Protein 6UWW (pdb70)

Radius of gyration: 15.21 Å; Cα contacts (8 Å, |Δi|>4): 340; chains: 1; bounding box: 32×44×33 Å

Structure (mmCIF, N/CA/C/O backbone):
data_6UWW
#
_entry.id   6UWW
#
_cell.length_a   28.730
_cell.length_b   66.200
_cell.length_c   44.520
_cell.angle_alpha   90.000
_cell.angle_beta   91.614
_cell.angle_gamma   90.000
#
_symmetry.space_group_name_H-M   'P 1 21 1'
#
loop_
_entity.id
_entity.type
_entity.pdbx_description
1 polymer 'Dihydrofolate reductase'
2 non-polymer '3-(2-{3-[(2,4-diamino-6-ethylpyrimidin-5-yl)oxy]propoxy}phenyl)propanoic acid'
3 non-polymer 'SULFATE ION'
4 non-polymer 'NADP NICOTINAMIDE-ADENINE-DINUCLEOTIDE PHOSPHATE'
5 water water
#
loop_
_atom_site.group_PDB
_atom_site.id
_atom_site.type_symbol
_atom_site.label_atom_id
_atom_site.label_alt_id
_atom_site.label_comp_id
_atom_site.label_asym_id
_atom_site.label_entity_id
_atom_site.label_seq_id
_atom_site.pdbx_PDB_ins_code
_atom_site.Cartn_x
_atom_site.Cartn_y
_atom_site.Cartn_z
_atom_site.occupancy
_atom_site.B_iso_or_equiv
_atom_site.auth_seq_id
_atom_site.auth_comp_id
_atom_site.auth_asym_id
_atom_site.auth_atom_id
_atom_site.pdbx_PDB_model_num
ATOM 1 N N . SER A 1 11 ? -3.32807 -2.20267 -4.94143 1.000 26.20264 11 SER A N 1
ATOM 2 C CA . SER A 1 11 ? -2.64166 -1.30863 -4.02150 1.000 25.34288 11 SER A CA 1
ATOM 3 C C . SER A 1 11 ? -2.03110 -2.07328 -2.84928 1.000 20.98335 11 SER A C 1
ATOM 4 O O . SER A 1 11 ? -2.72805 -2.78936 -2.11940 1.000 21.56469 11 SER A O 1
ATOM 7 N N . VAL A 1 12 ? -0.71871 -1.91573 -2.68919 1.000 16.80014 12 VAL A N 1
ATOM 8 C CA . VAL A 1 12 ? 0.02774 -2.44134 -1.55184 1.000 13.26091 12 VAL A CA 1
ATOM 9 C C . VAL A 1 12 ? 0.42093 -1.25999 -0.68380 1.000 10.43961 12 VAL A C 1
ATOM 10 O O . VAL A 1 12 ? 1.13777 -0.35148 -1.12428 1.000 11.80663 12 VAL A O 1
ATOM 14 N N . GLY A 1 13 ? -0.06726 -1.26752 0.54232 1.000 9.17588 13 GLY A N 1
ATOM 15 C CA . GLY A 1 13 ? 0.20058 -0.20311 1.47839 1.000 8.79941 13 GLY A CA 1
ATOM 16 C C . GLY A 1 13 ? 0.87737 -0.75300 2.71214 1.000 8.05601 13 GLY A C 1
ATOM 17 O O . GLY A 1 13 ? 0.65658 -1.89735 3.08843 1.000 10.66086 13 GLY A O 1
ATOM 18 N N . LEU A 1 14 ? 1.70685 0.07407 3.33510 1.000 7.03486 14 LEU A N 1
ATOM 19 C CA . LEU A 1 14 ? 2.20079 -0.18219 4.67610 1.000 6.91227 14 LEU A CA 1
ATOM 20 C C . LEU A 1 14 ? 1.41089 0.69205 5.63983 1.000 6.58231 14 LEU A C 1
ATOM 21 O O . LEU A 1 14 ? 1.04766 1.81869 5.30744 1.000 7.66810 14 LEU A O 1
ATOM 26 N N . ILE A 1 15 ? 1.18878 0.18813 6.84236 1.000 6.48897 15 ILE A N 1
ATOM 27 C CA . ILE A 1 15 ? 0.54542 0.96112 7.89497 1.000 6.49192 15 ILE A CA 1
ATOM 28 C C . ILE A 1 15 ? 1.29525 0.66638 9.18315 1.000 6.14056 15 ILE A C 1
ATOM 29 O O . ILE A 1 15 ? 1.52945 -0.50310 9.49329 1.000 6.19574 15 ILE A O 1
ATOM 34 N N . TRP A 1 16 ? 1.70280 1.71138 9.90221 1.000 6.22259 16 TRP A N 1
ATOM 35 C CA . TRP A 1 16 ? 2.41350 1.55233 11.16459 1.000 6.38573 16 TRP A CA 1
ATOM 36 C C . TRP A 1 16 ? 2.17289 2.75766 12.04550 1.000 6.16916 16 TRP A C 1
ATOM 37 O O . TRP A 1 16 ? 1.80868 3.83418 11.57396 1.000 6.65999 16 TRP A O 1
ATOM 48 N N . ALA A 1 17 ? 2.44254 2.55984 13.33774 1.000 6.42498 17 ALA A N 1
ATOM 49 C CA . ALA A 1 17 ? 2.48001 3.62165 14.33086 1.000 6.56685 17 ALA A CA 1
ATOM 50 C C . ALA A 1 17 ? 3.87226 3.65248 14.95691 1.000 6.77640 17 ALA A C 1
ATOM 51 O O . ALA A 1 17 ? 4.40045 2.61226 15.34683 1.000 7.46016 17 ALA A O 1
ATOM 53 N N . GLN A 1 18 ? 4.48107 4.83688 15.03512 1.000 7.18929 18 GLN A N 1
ATOM 54 C CA . GLN A 1 18 ? 5.81730 4.96397 15.58672 1.000 7.32953 18 GLN A CA 1
ATOM 55 C C . GLN A 1 18 ? 5.87708 6.11391 16.57561 1.000 7.54543 18 GLN A C 1
ATOM 56 O O . GLN A 1 18 ? 5.16720 7.11512 16.42165 1.000 8.23679 18 GLN A O 1
ATOM 62 N N . SER A 1 19 ? 6.77156 6.00133 17.55586 1.000 8.13456 19 SER A N 1
ATOM 63 C CA . SER A 1 19 ? 7.11850 7.17224 18.32694 1.000 9.17670 19 SER A CA 1
ATOM 64 C C . SER A 1 19 ? 7.88539 8.14756 17.43291 1.000 10.97687 19 SER A C 1
ATOM 65 O O . SER A 1 19 ? 8.38282 7.78572 16.35627 1.000 10.66441 19 SER A O 1
ATOM 68 N N . THR A 1 20 ? 8.00516 9.39333 17.89679 1.000 14.29186 20 THR A N 1
ATOM 69 C CA A THR A 1 20 ? 8.80218 10.32266 17.11706 0.521 15.06498 20 THR A CA 1
ATOM 70 C CA B THR A 1 20 ? 8.85909 10.38476 17.23046 0.479 15.12302 20 THR A CA 1
ATOM 71 C C . THR A 1 20 ? 10.23189 9.80645 16.93252 1.000 15.29126 20 THR A C 1
ATOM 72 O O . THR A 1 20 ? 10.80884 10.02451 15.86282 1.000 17.30850 20 THR A O 1
ATOM 79 N N . SER A 1 21 ? 10.78939 9.07468 17.90882 1.000 15.49070 21 SER A N 1
ATOM 80 C CA . SER A 1 21 ? 12.13241 8.49581 17.80042 1.000 16.09787 21 SER A CA 1
ATOM 81 C C . SER A 1 21 ? 12.21878 7.31233 16.83891 1.000 14.91277 21 SER A C 1
ATOM 82 O O . SER A 1 21 ? 13.32288 6.81414 16.59708 1.000 16.61530 21 SER A O 1
ATOM 85 N N . GLY A 1 22 ? 11.09551 6.84067 16.30615 1.000 12.09210 22 GLY A N 1
ATOM 86 C CA . GLY A 1 22 ? 11.08223 5.75131 15.34501 1.000 12.03126 22 GLY A CA 1
ATOM 87 C C . GLY A 1 22 ? 10.80925 4.37076 15.90607 1.000 10.85244 22 GLY A C 1
ATOM 88 O O . GLY A 1 22 ? 10.82090 3.39000 15.14500 1.000 13.10695 22 GLY A O 1
ATOM 89 N N . VAL A 1 23 ? 10.55674 4.25253 17.20510 1.000 9.37272 23 VAL A N 1
ATOM 90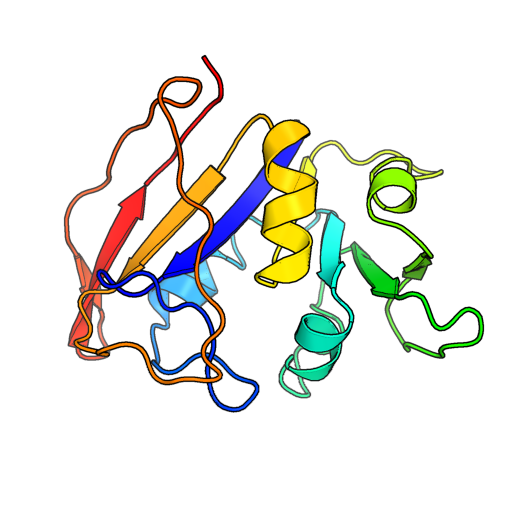 C CA . VAL A 1 23 ? 10.27441 2.95174 17.79392 1.000 8.83173 23 VAL A CA 1
ATOM 91 C C . VAL A 1 23 ? 8.86884 2.50773 17.40384 1.000 7.72195 23 VAL A C 1
ATOM 92 O O . VAL A 1 23 ? 7.90548 3.28230 17.52358 1.000 8.26662 23 VAL A O 1
ATOM 96 N N . ILE A 1 24 ? 8.74553 1.25607 16.96561 1.000 7.84198 24 ILE A N 1
ATOM 97 C CA . ILE A 1 24 ? 7.44789 0.62362 16.75238 1.000 7.42798 24 ILE A CA 1
ATOM 98 C C . ILE A 1 24 ? 7.16352 -0.51618 17.72021 1.000 7.27730 24 ILE A C 1
ATOM 99 O O . ILE A 1 24 ? 5.98547 -0.85256 17.91300 1.000 7.84586 24 ILE A O 1
ATOM 104 N N . GLY A 1 25 ? 8.17950 -1.15760 18.28333 1.000 7.66390 25 GLY A N 1
ATOM 105 C CA . GLY A 1 25 ? 7.95722 -2.34593 19.08634 1.000 8.34188 25 GLY A CA 1
ATOM 106 C C . GLY A 1 25 ? 9.02825 -2.50438 20.14277 1.000 8.50038 25 GLY A C 1
ATOM 107 O O . GLY A 1 25 ? 10.19047 -2.13419 19.94078 1.000 9.30242 25 GLY A O 1
ATOM 108 N N . ARG A 1 26 ? 8.63031 -3.08089 21.27278 1.000 9.19830 26 ARG A N 1
ATOM 109 C CA . ARG A 1 26 ? 9.53833 -3.34848 22.37776 1.000 10.73376 26 ARG A CA 1
ATOM 110 C C . ARG A 1 26 ? 8.91503 -4.45294 23.21496 1.000 11.41801 26 ARG A C 1
ATOM 111 O O . ARG A 1 26 ? 7.70131 -4.45293 23.43365 1.000 11.36682 26 ARG A O 1
ATOM 119 N N . ASP A 1 27 ? 9.74280 -5.39275 23.67800 1.000 13.65259 27 ASP A N 1
ATOM 120 C CA . ASP A 1 27 ? 9.28917 -6.44202 24.59050 1.000 16.33256 27 ASP A CA 1
ATOM 121 C C . ASP A 1 27 ? 8.12463 -7.24596 24.02220 1.000 15.65974 27 ASP A C 1
ATOM 122 O O . ASP A 1 27 ? 7.24639 -7.70149 24.76360 1.000 17.08830 27 ASP A O 1
ATOM 127 N N . GLY A 1 28 ? 8.11198 -7.43326 22.70731 1.000 14.80710 28 GLY A N 1
ATOM 128 C CA . GLY A 1 28 ? 7.07357 -8.22028 22.08478 1.000 14.50952 28 GLY A CA 1
ATOM 129 C C . GLY A 1 28 ? 5.73666 -7.53131 21.96125 1.000 13.10620 28 GLY A C 1
ATOM 130 O O . GLY A 1 28 ? 4.73659 -8.20477 21.68103 1.000 14.51034 28 GLY A O 1
ATOM 131 N N . GLY A 1 29 ? 5.68421 -6.21709 22.15709 1.000 10.81500 29 GLY A N 1
ATOM 132 C CA . GLY A 1 29 ? 4.45569 -5.46815 22.01869 1.000 9.81883 29 GLY A CA 1
ATOM 133 C C . GLY A 1 29 ? 4.73253 -4.06693 21.54899 1.000 9.05326 29 GLY A C 1
ATOM 134 O O . GLY A 1 29 ? 5.80896 -3.78588 21.01210 1.000 9.08387 29 GLY A O 1
ATOM 135 N N . ILE A 1 30 ? 3.75642 -3.19147 21.73099 1.000 9.26020 30 ILE A N 1
ATOM 136 C CA . ILE A 1 30 ? 3.83124 -1.79676 21.32047 1.000 9.11845 30 ILE A CA 1
ATOM 137 C C . ILE A 1 30 ? 3.89048 -0.95792 22.59145 1.000 9.48449 30 ILE A C 1
ATOM 138 O O . ILE A 1 30 ? 2.99962 -1.07659 23.44304 1.000 10.93979 30 ILE A O 1
ATOM 143 N N . PRO A 1 31 ? 4.92950 -0.13130 22.78151 1.000 9.69204 31 PRO A N 1
ATOM 144 C CA . PRO A 1 31 ? 5.18573 0.46269 24.10128 1.000 10.76607 31 PRO A CA 1
ATOM 145 C C . PRO A 1 31 ? 4.44933 1.77374 24.37530 1.000 10.78034 31 PRO A C 1
ATOM 146 O O . PRO A 1 31 ? 5.01927 2.71777 24.93584 1.000 12.57158 31 PRO A O 1
ATOM 150 N N . TRP A 1 32 ? 3.17387 1.83706 24.01385 1.000 9.89584 32 TRP A N 1
ATOM 151 C CA . TRP A 1 32 ? 2.29379 2.94100 24.38549 1.000 9.69677 32 TRP A CA 1
ATOM 152 C C . TRP A 1 32 ? 0.86061 2.46435 24.19115 1.000 10.51318 32 TRP A C 1
ATOM 153 O O . TRP A 1 32 ? 0.61299 1.42084 23.58416 1.000 12.16022 32 TRP A O 1
ATOM 164 N N . ARG A 1 33 ? -0.08706 3.26059 24.68600 1.000 11.07031 33 ARG A N 1
ATOM 165 C CA . ARG A 1 33 ? -1.51293 3.00402 24.51815 1.000 12.15571 33 ARG A CA 1
ATOM 166 C C . ARG A 1 33 ? -2.13141 4.19777 23.80351 1.000 11.52803 33 ARG A C 1
ATOM 167 O O . ARG A 1 33 ? -2.15482 5.31235 24.34252 1.000 13.04447 33 ARG A O 1
ATOM 175 N N . LEU A 1 34 ? -2.63673 3.96165 22.59392 1.000 10.93593 34 LEU A N 1
ATOM 176 C CA . LEU A 1 34 ? -3.20609 5.02504 21.77120 1.000 9.63889 34 LEU A CA 1
ATOM 177 C C . LEU A 1 34 ? -4.48707 4.51876 21.11946 1.000 9.55206 34 LEU A C 1
ATOM 178 O O . LEU A 1 34 ? -4.47747 4.01608 19.98833 1.000 9.16360 34 LEU A O 1
ATOM 183 N N . PRO A 1 35 ? -5.62243 4.65019 21.81339 1.000 10.22374 35 PRO A N 1
ATOM 184 C CA . PRO A 1 35 ? -6.88041 4.09412 21.27709 1.000 10.80805 35 PRO A CA 1
ATOM 185 C C . PRO A 1 35 ? -7.25384 4.64191 19.91766 1.000 9.94002 35 PRO A C 1
ATOM 186 O O . PRO A 1 35 ? -7.81735 3.91322 19.08553 1.000 10.43397 35 PRO A O 1
ATOM 190 N N . GLU A 1 36 ? -6.95712 5.91454 19.66937 1.000 9.97727 36 GLU A N 1
ATOM 191 C CA . GLU A 1 36 ? -7.30275 6.52345 18.39574 1.000 10.37276 36 GLU A CA 1
ATOM 192 C C . GLU A 1 36 ? -6.51444 5.90311 17.25380 1.000 9.55470 36 GLU A C 1
ATOM 193 O O . GLU A 1 36 ? -6.98927 5.89399 16.11160 1.000 9.96035 36 GLU A O 1
ATOM 199 N N . ASP A 1 37 ? -5.31007 5.40174 17.53450 1.000 8.78733 37 ASP A N 1
ATOM 200 C CA . ASP A 1 37 ? -4.55891 4.70771 16.49464 1.000 8.13602 37 ASP A CA 1
ATOM 201 C C . ASP A 1 37 ? -5.14115 3.33075 16.21972 1.000 7.84839 37 ASP A C 1
ATOM 202 O O . ASP A 1 37 ? -5.21223 2.90912 15.06471 1.000 8.12643 37 ASP A O 1
ATOM 207 N N . LEU A 1 38 ? -5.55376 2.61151 17.26091 1.000 8.08390 38 LEU A N 1
ATOM 208 C CA . LEU A 1 38 ? -6.20517 1.33076 17.02368 1.000 8.33704 38 LEU A CA 1
ATOM 209 C C . LEU A 1 38 ? -7.46405 1.51114 16.18597 1.000 8.27012 38 LEU A C 1
ATOM 210 O O . LEU A 1 38 ? -7.73468 0.72970 15.27241 1.000 8.13311 38 LEU A O 1
ATOM 215 N N . ALA A 1 39 ? -8.24691 2.55004 16.47994 1.000 8.29742 39 ALA A N 1
ATOM 216 C CA . ALA A 1 39 ? -9.44804 2.79837 15.69567 1.000 8.95050 39 ALA A CA 1
ATOM 217 C C . ALA A 1 39 ? -9.10962 3.11504 14.24324 1.000 8.45562 39 ALA A C 1
ATOM 218 O O . ALA A 1 39 ? -9.75014 2.59399 13.32207 1.000 8.55210 39 ALA A O 1
ATOM 220 N N . HIS A 1 40 ? -8.10107 3.95939 14.02069 1.000 8.11685 40 HIS A N 1
ATOM 221 C CA . HIS A 1 40 ? -7.62170 4.26150 12.67477 1.000 8.20079 40 HIS A CA 1
ATOM 222 C C . HIS A 1 40 ? -7.19041 2.99411 11.94058 1.000 7.44508 40 HIS A C 1
ATOM 223 O O . HIS A 1 40 ? -7.54377 2.78134 10.77781 1.000 7.83029 40 HIS A O 1
ATOM 230 N N . PHE A 1 41 ? -6.41700 2.13855 12.61200 1.000 7.06135 41 PHE A N 1
ATOM 231 C CA . PHE A 1 41 ? -5.94598 0.89550 12.02025 1.000 6.82923 41 PHE A CA 1
ATOM 232 C C . PHE A 1 41 ? -7.11829 -0.00095 11.61799 1.000 6.69604 41 PHE A C 1
ATOM 233 O O . PHE A 1 41 ? -7.13969 -0.55202 10.51553 1.000 7.00055 41 PHE A O 1
ATOM 241 N N . LYS A 1 42 ? -8.09923 -0.15323 12.51009 1.000 7.26104 42 LYS A N 1
ATOM 242 C CA A LYS A 1 42 ? -9.29870 -0.93990 12.20921 0.626 8.02703 42 LYS A CA 1
ATOM 243 C CA B LYS A 1 42 ? -9.26149 -0.96501 12.18336 0.374 7.92249 42 LYS A CA 1
ATOM 244 C C . LYS A 1 42 ? -10.05757 -0.36422 11.02536 1.000 8.42924 42 LYS A C 1
ATOM 245 O O . LYS A 1 42 ? -10.52450 -1.10230 10.15401 1.000 9.54063 42 LYS A O 1
ATOM 256 N N . ARG A 1 43 ? -10.21181 0.96317 10.98697 1.000 8.29927 43 ARG A N 1
ATOM 257 C CA A ARG A 1 43 ? -10.96939 1.59354 9.90271 0.318 5.16074 43 ARG A CA 1
ATOM 258 C CA B ARG A 1 43 ? -10.97068 1.58237 9.90499 0.682 8.86171 43 ARG A CA 1
ATOM 259 C C . ARG A 1 43 ? -10.29445 1.36553 8.55794 1.000 8.67630 43 ARG A C 1
ATOM 260 O O . ARG A 1 43 ? -10.96374 1.11122 7.54964 1.000 10.43249 43 ARG A O 1
ATOM 275 N N . LEU A 1 44 ? -8.97680 1.48039 8.51381 1.000 8.46365 44 LEU A N 1
ATOM 276 C CA A LEU A 1 44 ? -8.28001 1.34826 7.23988 0.627 8.81857 44 LEU A CA 1
ATOM 277 C CA B LEU A 1 44 ? -8.29022 1.34821 7.23771 0.373 8.68924 44 LEU A CA 1
ATOM 278 C C . LEU A 1 44 ? -8.20894 -0.09566 6.77501 1.000 8.03292 44 LEU A C 1
ATOM 279 O O . LEU A 1 44 ? -8.23323 -0.34874 5.57036 1.000 10.15574 44 LEU A O 1
ATOM 288 N N . THR A 1 45 ? -8.10875 -1.04569 7.70314 1.000 6.87528 45 THR A N 1
ATOM 289 C CA . THR A 1 45 ? -7.83344 -2.41433 7.30908 1.000 6.84007 45 THR A CA 1
ATOM 290 C C . THR A 1 45 ? -9.06644 -3.31003 7.20894 1.000 6.68978 45 THR A C 1
ATOM 291 O O . THR A 1 45 ? -8.99033 -4.35195 6.55360 1.000 7.05198 45 THR A O 1
ATOM 295 N N . MET A 1 46 ? -10.18532 -2.95298 7.84359 1.000 7.21656 46 MET A N 1
ATOM 296 C CA . MET A 1 46 ? -11.32064 -3.87014 7.90671 1.000 7.29480 46 MET A CA 1
ATOM 297 C C . MET A 1 46 ? -11.78260 -4.24697 6.50012 1.000 7.24868 46 MET A C 1
ATOM 298 O O . MET A 1 46 ? -11.92954 -3.39124 5.62902 1.000 8.07784 46 MET A O 1
ATOM 303 N N . GLY A 1 47 ? -12.03071 -5.53700 6.29850 1.000 7.40957 47 GLY A N 1
ATOM 304 C CA . GLY A 1 47 ? -12.46976 -6.05234 5.01405 1.000 8.01981 47 GLY A CA 1
ATOM 305 C C . GLY A 1 47 ? -11.36743 -6.34153 4.02896 1.000 8.55115 47 GLY A C 1
ATOM 306 O O . GLY A 1 47 ? -11.66120 -6.78430 2.91650 1.000 11.88009 47 GLY A O 1
ATOM 307 N N . HIS A 1 48 ? -10.11887 -6.09233 4.39290 1.000 7.46429 48 HIS A N 1
ATOM 308 C CA . HIS A 1 48 ? -8.98730 -6.23000 3.48810 1.000 7.50652 48 HIS A CA 1
ATOM 309 C C . HIS A 1 48 ? -8.01754 -7.29398 3.98542 1.000 6.99435 48 HIS A C 1
ATOM 310 O O . HIS A 1 48 ? -8.18782 -7.89704 5.04019 1.000 8.75791 48 HIS A O 1
ATOM 317 N N . THR A 1 49 ? -6.97948 -7.52033 3.18502 1.000 7.48893 49 THR A N 1
ATOM 318 C CA . THR A 1 49 ? -5.89880 -8.42553 3.53846 1.000 7.06060 49 THR A CA 1
ATOM 319 C C . THR A 1 49 ? -4.86294 -7.69452 4.37723 1.000 6.87006 49 THR A C 1
ATOM 320 O O . THR A 1 49 ? -4.47220 -6.56753 4.05185 1.000 7.62970 49 THR A O 1
ATOM 324 N N . VAL A 1 50 ? -4.42916 -8.35118 5.45403 1.000 6.51069 50 VAL A N 1
ATOM 325 C CA . VAL A 1 50 ? -3.36323 -7.85720 6.31694 1.000 6.46620 50 VAL A CA 1
ATOM 326 C C . VAL A 1 50 ? -2.23271 -8.88635 6.32399 1.000 6.40033 50 VAL A C 1
ATOM 327 O O . VAL A 1 50 ? -2.43664 -10.05627 6.66418 1.000 8.18914 50 VAL A O 1
ATOM 331 N N . VAL A 1 51 ? -1.04580 -8.43057 5.93358 1.000 6.16030 51 VAL A N 1
ATOM 332 C CA . VAL A 1 51 ? 0.15502 -9.25466 5.80684 1.000 5.89262 51 VAL A CA 1
ATOM 333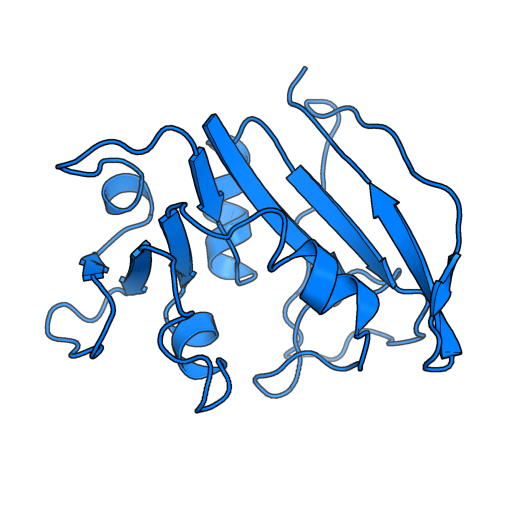 C C . VAL A 1 51 ? 1.09882 -8.86558 6.93387 1.000 5.53417 51 VAL A C 1
ATOM 334 O O . VAL A 1 51 ? 1.38286 -7.68341 7.13037 1.000 6.01576 51 VAL A O 1
ATOM 338 N N . MET A 1 52 ? 1.61400 -9.86278 7.64790 1.000 5.73359 52 MET A N 1
ATOM 339 C CA . MET A 1 52 ? 2.45927 -9.59410 8.79872 1.000 5.79950 52 MET A CA 1
ATOM 340 C C . MET A 1 52 ? 3.54882 -10.64983 8.92270 1.000 5.71966 52 MET A C 1
ATOM 341 O O . MET A 1 52 ? 3.37542 -11.79532 8.52315 1.000 6.46097 52 MET A O 1
ATOM 346 N N . GLY A 1 53 ? 4.65466 -10.25300 9.54663 1.000 6.04946 53 GLY A N 1
ATOM 347 C CA . GLY A 1 53 ? 5.66178 -11.22555 9.93034 1.000 6.25300 53 GLY A CA 1
ATOM 348 C C . GLY A 1 53 ? 5.20557 -12.07988 11.09398 1.000 5.96127 53 GLY A C 1
ATOM 349 O O . GLY A 1 53 ? 4.31336 -11.72788 11.86741 1.000 6.33130 53 GLY A O 1
ATOM 350 N N . ARG A 1 54 ? 5.87737 -13.22751 11.25045 1.000 6.32989 54 ARG A N 1
ATOM 351 C CA . ARG A 1 54 ? 5.46473 -14.17128 12.27642 1.000 6.21297 54 ARG A CA 1
ATOM 352 C C . ARG A 1 54 ? 5.57708 -13.57728 13.67936 1.000 6.42800 54 ARG A C 1
ATOM 353 O O . ARG A 1 54 ? 4.76817 -13.89500 14.55227 1.000 6.72581 54 ARG A O 1
ATOM 361 N N . ARG A 1 55 ? 6.59525 -12.73831 13.94118 1.000 6.57073 55 ARG A N 1
ATOM 362 C CA . ARG A 1 55 ? 6.70290 -12.16067 15.27652 1.000 6.75524 55 ARG A CA 1
ATOM 363 C C . ARG A 1 55 ? 5.52504 -11.23320 15.56693 1.000 6.56093 55 ARG A C 1
ATOM 364 O O . ARG A 1 55 ? 5.02131 -11.20157 16.69056 1.000 7.49180 55 ARG A O 1
ATOM 372 N N . THR A 1 56 ? 5.05287 -10.49435 14.56064 1.000 6.34276 56 THR A N 1
ATOM 373 C CA . THR A 1 56 ? 3.85892 -9.67417 14.74929 1.000 6.22194 56 THR A CA 1
ATOM 374 C C . THR A 1 56 ? 2.62620 -10.54570 14.99312 1.000 6.31724 56 THR A C 1
ATOM 375 O O . THR A 1 56 ? 1.80379 -10.22510 15.86013 1.000 6.86236 56 THR A O 1
ATOM 379 N N . TRP A 1 57 ? 2.46661 -11.63884 14.25138 1.000 6.14191 57 TRP A N 1
ATOM 380 C CA . TRP A 1 57 ? 1.37785 -12.57828 14.54590 1.000 6.39491 57 TRP A CA 1
ATOM 381 C C . TRP A 1 57 ? 1.41562 -13.02378 16.00230 1.000 6.45120 57 TRP A C 1
ATOM 382 O O . TRP A 1 57 ? 0.37963 -13.06378 16.67733 1.000 6.98767 57 TRP A O 1
ATOM 393 N N . ASP A 1 58 ? 2.61159 -13.34663 16.51348 1.000 6.72643 58 ASP A N 1
ATOM 394 C CA . ASP A 1 58 ? 2.72260 -13.80115 17.89166 1.000 7.29806 58 ASP A CA 1
ATOM 395 C C . ASP A 1 58 ? 2.47912 -12.68399 18.89833 1.000 7.55274 58 ASP A C 1
ATOM 396 O O . ASP A 1 58 ? 2.15263 -12.98056 20.05183 1.000 9.39063 58 ASP A O 1
ATOM 401 N N . SER A 1 59 ? 2.63180 -11.42111 18.48764 1.000 7.59608 59 SER A N 1
ATOM 402 C CA . SER A 1 59 ? 2.39914 -10.27173 19.35000 1.000 8.56154 59 SER A CA 1
ATOM 403 C C . SER A 1 59 ? 0.92837 -9.89245 19.48491 1.000 8.76704 59 SER A C 1
ATOM 404 O O . SER A 1 59 ? 0.59884 -9.05204 20.33203 1.000 9.97245 59 SER A O 1
ATOM 407 N N . LEU A 1 60 ? 0.05012 -10.43771 18.64951 1.000 8.04556 60 LEU A N 1
ATOM 408 C CA . LEU A 1 60 ? -1.33078 -9.98107 18.64648 1.000 8.46496 60 LEU A CA 1
ATOM 409 C C . LEU A 1 60 ? -2.01166 -10.39407 19.94386 1.000 9.27392 60 LEU A C 1
ATOM 410 O O . LEU A 1 60 ? -1.88273 -11.54399 20.37078 1.000 10.39523 60 LEU A O 1
ATOM 415 N N . PRO A 1 61 ? -2.78075 -9.49972 20.56682 1.000 10.14460 61 PRO A N 1
ATOM 416 C CA . PRO A 1 61 ? -3.52457 -9.89131 21.76850 1.000 11.59253 61 PRO A CA 1
ATOM 417 C C . PRO A 1 61 ? -4.56172 -10.95955 21.44880 1.000 11.47585 61 PRO A C 1
ATOM 418 O O . PRO A 1 61 ? -5.02685 -11.09258 20.32010 1.000 10.91874 61 PRO A O 1
ATOM 422 N N . ALA A 1 62 ? -4.94426 -11.71618 22.47863 1.000 13.51012 62 ALA A N 1
ATOM 423 C CA . ALA A 1 62 ? -5.73167 -12.93634 22.27969 1.000 14.70426 62 ALA A CA 1
ATOM 424 C C . ALA A 1 62 ? -7.00370 -12.71253 21.45860 1.000 14.88480 62 ALA A C 1
ATOM 425 O O . ALA A 1 62 ? -7.31503 -13.49353 20.54819 1.000 15.29114 62 ALA A O 1
ATOM 427 N N . ALA A 1 63 ? -7.77424 -11.67457 21.78841 1.000 13.72740 63 ALA A N 1
ATOM 428 C CA . ALA A 1 63 ? -9.03349 -11.39853 21.08681 1.000 13.41280 63 ALA A CA 1
ATOM 429 C C . ALA A 1 63 ? -8.83404 -10.86279 19.67039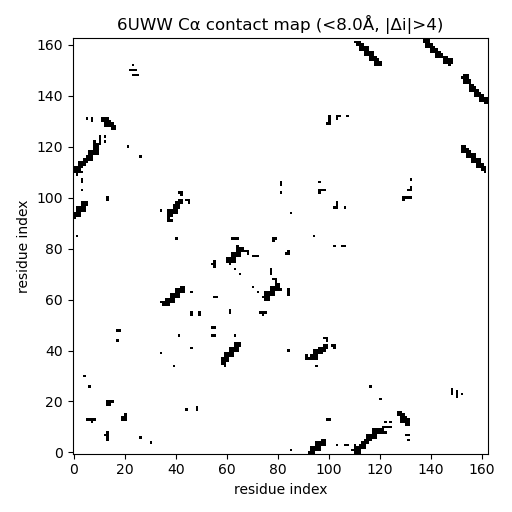 1.000 12.06297 63 ALA A C 1
ATOM 430 O O . ALA A 1 63 ? -9.81542 -10.57069 18.96961 1.000 13.33971 63 ALA A O 1
ATOM 432 N N . HIS A 1 64 ? -7.58786 -10.73371 19.23856 1.000 10.05297 64 HIS A N 1
ATOM 433 C CA . HIS A 1 64 ? -7.25303 -10.16326 17.94880 1.000 9.25605 64 HIS A CA 1
ATOM 434 C C . HIS A 1 64 ? -6.30360 -11.05735 17.17522 1.000 7.83449 64 HIS A C 1
ATOM 435 O O . HIS A 1 64 ? -5.64623 -10.57366 16.25029 1.000 8.32411 64 HIS A O 1
ATOM 442 N N . ARG A 1 65 ? -6.25129 -12.34463 17.50833 1.000 8.25880 65 ARG A N 1
ATOM 443 C CA . ARG A 1 65 ? -5.36333 -13.30246 16.85130 1.000 8.11370 65 ARG A CA 1
ATOM 444 C C . ARG A 1 65 ? -6.24318 -14.46961 16.41995 1.000 8.79496 65 ARG A C 1
ATOM 445 O O . ARG A 1 65 ? -6.49247 -15.38089 17.21079 1.000 10.86496 65 ARG A O 1
ATOM 453 N N . PRO A 1 66 ? -6.75632 -14.46931 15.17615 1.000 8.45603 66 PRO A N 1
ATOM 454 C CA . PRO A 1 66 ? -6.50151 -13.53332 14.08552 1.000 8.20102 66 PRO A CA 1
ATOM 455 C C . PRO A 1 66 ? -7.25227 -12.21150 14.23560 1.000 7.57516 66 PRO A C 1
ATOM 456 O O . PRO A 1 66 ? -8.21079 -12.08291 15.01065 1.000 8.15486 66 PRO A O 1
ATOM 460 N N . LEU A 1 67 ? -6.83144 -11.24060 13.43731 1.000 7.29328 67 LEU A N 1
ATOM 461 C CA . LEU A 1 67 ? -7.49427 -9.94485 13.39013 1.000 7.30370 67 LEU A CA 1
ATOM 462 C C . LEU A 1 67 ? -8.86959 -10.12525 12.76034 1.000 7.33041 67 LEU A C 1
ATOM 463 O O . LEU A 1 67 ? -8.95959 -10.57624 11.60933 1.000 8.03509 67 LEU A O 1
ATOM 468 N N . PRO A 1 68 ? -9.96152 -9.83549 13.47301 1.000 7.36587 68 PRO A N 1
ATOM 469 C CA A PRO A 1 68 ? -11.28474 -10.18356 12.94073 0.149 6.11291 68 PRO A CA 1
ATOM 470 C CA B PRO A 1 68 ? -11.28942 -10.17916 12.94554 0.196 3.78335 68 PRO A CA 1
ATOM 471 C C . PRO A 1 68 ? -11.63935 -9.35418 11.71630 1.000 7.44526 68 PRO A C 1
ATOM 472 O O . PRO A 1 68 ? -11.31143 -8.17076 11.62325 1.000 8.38805 68 PRO A O 1
ATOM 479 N N . GLY A 1 69 ? -12.34448 -9.98483 10.77625 1.000 7.85634 69 GLY A N 1
ATOM 480 C CA . GLY A 1 69 ? -12.87860 -9.26579 9.63444 1.000 8.01226 69 GLY A CA 1
ATOM 481 C C . GLY A 1 69 ? -11.88646 -8.95218 8.53891 1.000 7.51381 69 GLY A C 1
ATOM 482 O O . GLY A 1 69 ? -12.20674 -8.15842 7.64279 1.000 7.91659 69 GLY A O 1
ATOM 483 N N . ARG A 1 70 ? -10.69963 -9.55461 8.59073 1.000 7.69320 70 ARG A N 1
ATOM 484 C CA . ARG A 1 70 ? -9.61642 -9.31858 7.65352 1.000 7.56226 70 ARG A CA 1
ATOM 485 C C . ARG A 1 70 ? -9.00588 -10.65991 7.30031 1.000 7.21635 70 ARG A C 1
ATOM 486 O O . ARG A 1 70 ? -9.02829 -11.59228 8.10052 1.000 8.04561 70 ARG A O 1
ATOM 494 N N . ARG A 1 71 ? -8.46287 -10.74108 6.09058 1.000 7.79564 71 ARG A N 1
ATOM 495 C CA . ARG A 1 71 ? -7.72882 -11.92716 5.66439 1.000 7.65029 71 ARG A CA 1
ATOM 496 C C . ARG A 1 71 ? -6.31109 -11.81439 6.20780 1.000 7.36269 71 ARG A C 1
ATOM 497 O O . ARG A 1 71 ? -5.54273 -10.95541 5.75713 1.000 7.86949 71 ARG A O 1
ATOM 505 N N . ASN A 1 72 ? -5.97232 -12.65535 7.18779 1.000 6.76720 72 ASN A N 1
ATOM 506 C CA . ASN A 1 72 ? -4.68399 -12.58154 7.86031 1.000 6.70340 72 ASN A CA 1
ATOM 507 C C . ASN A 1 72 ? -3.69724 -13.49399 7.13302 1.000 6.55831 72 ASN A C 1
ATOM 508 O O . ASN A 1 72 ? -3.96439 -14.68101 6.95284 1.000 8.00125 72 ASN A O 1
ATOM 513 N N . VAL A 1 73 ? -2.54483 -12.93596 6.75456 1.000 6.25103 73 VAL A N 1
ATOM 514 C CA . VAL A 1 73 ? -1.48497 -13.65951 6.05593 1.000 6.28110 73 VAL A CA 1
ATOM 515 C C . VAL A 1 73 ? -0.21183 -13.48313 6.86871 1.000 6.30280 73 VAL A C 1
ATOM 516 O O . VAL A 1 73 ? 0.17871 -12.35016 7.17540 1.000 7.11987 73 VAL A O 1
ATOM 520 N N . VAL A 1 74 ? 0.41043 -14.60213 7.23399 1.000 6.49741 74 VAL A N 1
ATOM 521 C CA . VAL A 1 74 ? 1.57831 -14.61945 8.10714 1.000 6.33019 74 VAL A CA 1
ATOM 522 C C . VAL A 1 74 ? 2.77367 -15.13745 7.31473 1.000 6.29667 74 VAL A C 1
ATOM 523 O O . VAL A 1 74 ? 2.71431 -16.22811 6.73059 1.000 7.16922 74 VAL A O 1
ATOM 527 N N . VAL A 1 75 ? 3.86300 -14.36180 7.33322 1.000 6.61303 75 VAL A N 1
ATOM 528 C CA . VAL A 1 75 ? 5.09679 -14.65953 6.61766 1.000 6.70362 75 VAL A CA 1
ATOM 529 C C . VAL A 1 75 ? 6.09483 -15.28689 7.59493 1.000 6.87275 75 VAL A C 1
ATOM 530 O O . VAL A 1 75 ? 6.43676 -14.68182 8.61848 1.000 7.04430 75 VAL A O 1
ATOM 534 N N . THR A 1 76 ? 6.55666 -16.49409 7.27033 1.000 7.37066 76 THR A N 1
ATOM 535 C CA . THR A 1 76 ? 7.45984 -17.26530 8.12028 1.000 7.69262 76 THR A CA 1
ATOM 536 C C . THR A 1 76 ? 8.35437 -18.11686 7.23632 1.000 8.51278 76 THR A C 1
ATOM 537 O O . THR A 1 76 ? 7.96784 -18.47624 6.12672 1.000 10.10427 76 THR A O 1
ATOM 541 N N . ARG A 1 77 ? 9.53073 -18.46581 7.74646 1.000 8.27054 77 ARG A N 1
ATOM 542 C CA . ARG A 1 77 ? 10.32961 -19.50554 7.11250 1.000 9.81137 77 ARG A CA 1
ATOM 543 C C . ARG A 1 77 ? 10.02730 -20.88839 7.66545 1.000 10.90888 77 ARG A C 1
ATOM 544 O O . ARG A 1 77 ? 10.58090 -21.87854 7.16686 1.000 12.98412 77 ARG A O 1
ATOM 552 N N . GLN A 1 78 ? 9.16683 -20.98621 8.67207 1.000 11.17583 78 GLN A N 1
ATOM 553 C CA . GLN A 1 78 ? 8.84889 -22.26966 9.28516 1.000 14.21186 78 GLN A CA 1
ATOM 554 C C . GLN A 1 78 ? 7.77688 -22.94248 8.45009 1.000 20.56906 78 GLN A C 1
ATOM 555 O O . GLN A 1 78 ? 6.57957 -22.71699 8.63943 1.000 21.78248 78 GLN A O 1
ATOM 561 N N A THR A 1 79 ? 8.18302 -23.80479 7.51933 0.545 23.04395 79 THR A N 1
ATOM 562 N N B THR A 1 79 ? 8.24653 -23.75092 7.50062 0.455 23.66866 79 THR A N 1
ATOM 563 C CA A THR A 1 79 ? 7.23323 -24.27049 6.50909 0.545 25.26313 79 THR A CA 1
ATOM 564 C CA B THR A 1 79 ? 7.39200 -24.68803 6.79482 0.455 26.51308 79 THR A CA 1
ATOM 565 C C A THR A 1 79 ? 6.03308 -25.00218 7.11365 0.545 25.18027 79 THR A C 1
ATOM 566 C C B THR A 1 79 ? 6.72091 -25.59822 7.80761 0.455 26.58932 79 THR A C 1
ATOM 567 O O A THR A 1 79 ? 4.9219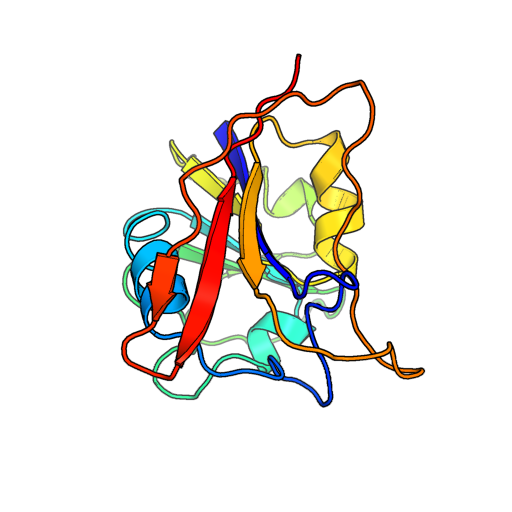8 -24.91025 6.57814 0.545 25.22806 79 THR A O 1
ATOM 568 O O B THR A 1 79 ? 7.38000 -26.18118 8.67429 0.455 26.93859 79 THR A O 1
ATOM 575 N N A GLY A 1 80 ? 6.21530 -25.69765 8.23432 0.545 24.71733 80 GLY A N 1
ATOM 576 N N B GLY A 1 80 ? 5.40534 -25.71174 7.70038 0.455 26.00541 80 GLY A N 1
ATOM 577 C CA A GLY A 1 80 ? 5.11998 -26.46348 8.80388 0.545 23.56861 80 GLY A CA 1
ATOM 578 C CA B GLY A 1 80 ? 4.64308 -26.49787 8.63413 0.455 24.58205 80 GLY A CA 1
ATOM 579 C C A GLY A 1 80 ? 4.31461 -25.76761 9.88615 0.545 22.23814 80 GLY A C 1
ATOM 580 C C B GLY A 1 80 ? 4.10249 -25.73860 9.82203 0.455 22.67629 80 GLY A C 1
ATOM 581 O O A GLY A 1 80 ? 3.59612 -26.42180 10.64574 0.545 22.57787 80 GLY A O 1
ATOM 582 O O B GLY A 1 80 ? 3.40077 -26.34010 10.64433 0.455 22.68814 80 GLY A O 1
ATOM 583 N N . LEU A 1 81 ? 4.39501 -24.44472 9.95171 1.000 20.94130 81 LEU A N 1
ATOM 584 C CA . LEU A 1 81 ? 3.83990 -23.71091 11.07941 1.000 19.38528 81 LEU A CA 1
ATOM 585 C C . LEU A 1 81 ? 2.31447 -23.69710 11.02946 1.000 19.25124 81 LEU A C 1
ATOM 586 O O . LEU A 1 81 ? 1.71760 -23.42359 9.98314 1.000 21.58726 81 LEU A O 1
ATOM 591 N N . VAL A 1 82 ? 1.67792 -24.00577 12.16021 1.000 17.65422 82 VAL A N 1
ATOM 592 C CA A VAL A 1 82 ? 0.23033 -23.91000 12.31667 0.934 17.83385 82 VAL A CA 1
ATOM 593 C CA B VAL A 1 82 ? 0.22909 -23.88303 12.27281 0.066 17.68069 82 VAL A CA 1
ATOM 594 C C . VAL A 1 82 ? -0.10947 -22.53283 12.88519 1.000 16.50637 82 VAL A C 1
ATOM 595 O O . VAL A 1 82 ? 0.45269 -22.13226 13.91053 1.000 16.86955 82 VAL A O 1
ATOM 602 N N . ALA A 1 83 ? -1.02331 -21.81277 12.22615 1.000 15.11722 83 ALA A N 1
ATOM 603 C CA . ALA A 1 83 ? -1.46504 -20.46286 12.61904 1.000 12.60701 83 ALA A CA 1
ATOM 604 C C . ALA A 1 83 ? -2.98128 -20.38282 12.42698 1.000 11.20043 83 ALA A C 1
ATOM 605 O O . ALA A 1 83 ? -3.46948 -19.96367 11.37627 1.000 11.67534 83 ALA A O 1
ATOM 607 N N . HIS A 1 84 ? -3.72139 -20.78361 13.44894 1.000 10.84075 84 HIS A N 1
ATOM 608 C CA . HIS A 1 84 ? -5.16468 -20.88533 13.29842 1.000 10.68910 84 HIS A CA 1
ATOM 609 C C . HIS A 1 84 ? -5.77878 -19.52138 13.01705 1.000 9.87865 84 HIS A C 1
ATOM 610 O O . HIS A 1 84 ? -5.56294 -18.55322 13.75425 1.000 10.68472 84 HIS A O 1
ATOM 617 N N . GLY A 1 85 ? -6.57074 -19.45769 11.95143 1.000 9.91058 85 GLY A N 1
ATOM 618 C CA . GLY A 1 85 ? -7.21943 -18.23728 11.54609 1.000 10.34414 85 GLY A CA 1
ATOM 619 C C . GLY A 1 85 ? -6.44246 -17.40734 10.55618 1.000 9.82695 85 GLY A C 1
ATOM 620 O O . GLY A 1 85 ? -6.92916 -16.34405 10.15298 1.000 11.57125 85 GLY A O 1
ATOM 621 N N . ALA A 1 86 ? -5.25541 -17.85203 10.15863 1.000 9.34319 86 ALA A N 1
ATOM 622 C CA . ALA A 1 86 ? -4.42915 -17.14587 9.20167 1.000 8.90852 86 ALA A CA 1
ATOM 623 C C . ALA A 1 86 ? -3.97468 -18.09577 8.11021 1.000 8.32513 86 ALA A C 1
ATOM 624 O O . ALA A 1 86 ? -4.02037 -19.31667 8.25304 1.000 10.55002 86 ALA A O 1
ATOM 626 N N . GLN A 1 87 ? -3.55609 -17.49889 7.00373 1.000 7.78411 87 GLN A N 1
ATOM 627 C CA . GLN A 1 87 ? -2.88268 -18.18271 5.91317 1.000 7.69782 87 GLN A CA 1
ATOM 628 C C . GLN A 1 87 ? -1.37944 -18.02027 6.08604 1.000 7.70759 87 GLN A C 1
ATOM 629 O O . GLN A 1 87 ? -0.89048 -16.89901 6.18673 1.000 9.31046 87 GLN A O 1
ATOM 635 N N . VAL A 1 88 ? -0.65561 -19.12910 6.09607 1.000 7.99955 88 VAL A N 1
ATOM 636 C CA . VAL A 1 88 ? 0.79037 -19.11568 6.25594 1.000 8.42120 88 VAL A CA 1
ATOM 637 C C . VAL A 1 88 ? 1.43018 -19.16046 4.87824 1.000 8.11416 88 VAL A C 1
ATOM 638 O O . VAL A 1 88 ? 1.08311 -20.01182 4.04802 1.000 9.52149 88 VAL A O 1
ATOM 642 N N . VAL A 1 89 ? 2.39039 -18.26162 4.64219 1.000 7.90377 89 VAL A N 1
ATOM 643 C CA . VAL A 1 89 ? 3.16741 -18.22953 3.41473 1.000 8.45977 89 VAL A CA 1
ATOM 644 C C . VAL A 1 89 ? 4.64676 -18.11601 3.76585 1.000 8.45409 89 VAL A C 1
ATOM 645 O O . VAL A 1 89 ? 5.02866 -17.76936 4.88642 1.000 8.60889 89 VAL A O 1
ATOM 649 N N . GLY A 1 90 ? 5.49256 -18.39626 2.77154 1.000 8.92935 90 GLY A N 1
ATOM 650 C CA . GLY A 1 90 ? 6.91831 -18.53823 3.00362 1.000 9.32856 90 GLY A CA 1
ATOM 651 C C . GLY A 1 90 ? 7.78394 -17.37910 2.58404 1.000 9.40251 90 GLY A C 1
ATOM 652 O O . GLY A 1 90 ? 9.00566 -17.45030 2.73838 1.000 9.85641 90 GLY A O 1
ATOM 653 N N . SER A 1 91 ? 7.19510 -16.30302 2.07108 1.000 9.62309 91 SER A N 1
ATOM 654 C CA . SER A 1 91 ? 7.93584 -15.10475 1.70630 1.000 10.45515 91 SER A CA 1
ATOM 655 C C . SER A 1 91 ? 6.94351 -13.96080 1.59453 1.000 10.33293 91 SER A C 1
ATOM 656 O O . SER A 1 91 ? 5.73854 -14.17207 1.43619 1.000 9.60760 91 SER A O 1
ATOM 659 N N . LEU A 1 92 ? 7.47432 -12.74141 1.62721 1.000 10.95800 92 LEU A N 1
ATOM 660 C CA . LEU A 1 92 ? 6.62749 -11.58070 1.37247 1.000 11.35610 92 LEU A CA 1
ATOM 661 C C . LEU A 1 92 ? 6.07282 -11.59481 -0.05017 1.000 11.26388 92 LEU A C 1
ATOM 662 O O . LEU A 1 92 ? 4.90825 -11.24989 -0.27323 1.000 11.46235 92 LEU A O 1
ATOM 667 N N . GLU A 1 93 ? 6.88501 -12.00578 -1.02506 1.000 12.10508 93 GLU A N 1
ATOM 668 C CA . GLU A 1 93 ? 6.40140 -12.06489 -2.40049 1.000 13.46156 93 GLU A CA 1
ATOM 669 C C . GLU A 1 93 ? 5.20376 -13.00552 -2.53123 1.000 11.91300 93 GLU A C 1
ATOM 670 O O . GLU A 1 93 ? 4.23836 -12.69840 -3.24709 1.000 12.76227 93 GLU A O 1
ATOM 676 N N . GLN A 1 94 ? 5.23800 -14.14850 -1.83920 1.000 10.92319 94 GLN A N 1
ATOM 677 C CA . GLN A 1 94 ? 4.07723 -15.02958 -1.83148 1.000 10.13541 94 GLN A CA 1
ATOM 678 C C . GLN A 1 94 ? 2.86400 -14.32879 -1.23377 1.000 9.31252 94 GLN A C 1
ATOM 679 O O . GLN A 1 94 ? 1.75448 -14.42997 -1.76558 1.000 10.56346 94 GLN A O 1
ATOM 685 N N . ALA A 1 95 ? 3.05994 -13.60501 -0.12908 1.000 9.28603 95 ALA A N 1
ATOM 686 C CA . ALA A 1 95 ? 1.95237 -12.89717 0.50690 1.000 9.74276 95 ALA A CA 1
ATOM 687 C C . ALA A 1 95 ? 1.31458 -11.88466 -0.43170 1.000 9.70837 95 ALA A C 1
ATOM 688 O O . ALA A 1 95 ? 0.10308 -11.64296 -0.35424 1.000 11.82667 95 ALA A O 1
ATOM 690 N N . LEU A 1 96 ? 2.10963 -11.26554 -1.30165 1.000 9.95010 96 LEU A N 1
ATOM 691 C CA . LEU A 1 96 ? 1.63009 -10.24444 -2.22444 1.000 10.97350 96 LEU A CA 1
ATOM 692 C C . LEU A 1 96 ? 1.19875 -10.81952 -3.56999 1.000 12.33477 96 LEU A C 1
ATOM 693 O O . LEU A 1 96 ? 0.87671 -10.05321 -4.48519 1.000 14.78944 96 LEU A O 1
ATOM 698 N N . SER A 1 97 ? 1.16788 -12.14581 -3.69115 1.000 11.78662 97 SER A N 1
ATOM 699 C CA A SER A 1 97 ? 0.72542 -12.85655 -4.88999 0.509 12.02327 97 SER A CA 1
ATOM 700 C CA B SER A 1 97 ? 0.70105 -12.82857 -4.89772 0.285 11.85307 97 SER A CA 1
ATOM 701 C CA C SER A 1 97 ? 0.69394 -12.82240 -4.90126 0.206 12.88663 97 SER A CA 1
ATOM 702 C C . SER A 1 97 ? -0.41397 -13.80631 -4.53923 1.000 11.67667 97 SER A C 1
ATOM 703 O O . SER A 1 97 ? -0.29289 -15.02080 -4.73390 1.000 11.87426 97 SER A O 1
ATOM 710 N N . PRO A 1 98 ? -1.52535 -13.29382 -4.02121 1.000 12.66880 98 PRO A N 1
ATOM 711 C CA . PRO A 1 98 ? -2.61584 -14.16165 -3.58210 1.000 12.84830 98 PRO A CA 1
ATOM 712 C C . PRO A 1 98 ? -3.26894 -14.89022 -4.74210 1.000 12.55174 98 PRO A C 1
ATOM 713 O O . PRO A 1 98 ? -3.34718 -14.38865 -5.86721 1.000 13.45447 98 PRO A O 1
ATOM 717 N N . ALA A 1 99 ? -3.78011 -16.08253 -4.44036 1.000 12.79343 99 ALA A N 1
ATOM 718 C CA . ALA A 1 99 ? -4.62332 -16.77177 -5.40793 1.000 13.96338 99 ALA A CA 1
ATOM 719 C C . ALA A 1 99 ? -5.94164 -16.03916 -5.63127 1.000 15.42141 99 ALA A C 1
ATOM 720 O O . ALA A 1 99 ? -6.49191 -16.08911 -6.73615 1.000 17.08075 99 ALA A O 1
ATOM 722 N N . GLU A 1 100 ? -6.47097 -15.38367 -4.59475 1.000 16.38270 100 GLU A N 1
ATOM 723 C CA . GLU A 1 100 ? -7.68381 -14.57648 -4.68976 1.000 20.12327 100 GLU A CA 1
ATOM 724 C C . GLU A 1 100 ? -7.26940 -13.12912 -4.47706 1.000 21.70377 100 GLU A C 1
ATOM 725 O O . GLU A 1 100 ? -7.01977 -12.72079 -3.33315 1.000 19.40802 100 GLU A O 1
ATOM 731 N N . PRO A 1 101 ? -7.14962 -12.32431 -5.53244 1.000 26.26717 101 PRO A N 1
ATOM 732 C CA . PRO A 1 101 ? -6.68926 -10.94103 -5.35686 1.000 28.03201 101 PRO A CA 1
ATOM 733 C C . PRO A 1 101 ? -7.62100 -10.11057 -4.48138 1.000 27.74640 101 PRO A C 1
ATOM 734 O O . PRO A 1 101 ? -8.82762 -10.34954 -4.40372 1.000 27.02435 101 PRO A O 1
ATOM 738 N N . ASP A 1 102 ? -7.03432 -9.12036 -3.81597 1.000 28.11806 102 ASP A N 1
ATOM 739 C CA . ASP A 1 102 ? -7.74945 -8.17744 -2.96863 1.000 28.50821 102 ASP A CA 1
ATOM 740 C C . ASP A 1 102 ? -7.48179 -6.77799 -3.49902 1.000 27.83902 102 ASP A C 1
ATOM 741 O O . ASP A 1 102 ? -6.36349 -6.47884 -3.92728 1.000 28.53265 102 ASP A O 1
ATOM 746 N N . ALA A 1 103 ? -8.51026 -5.92166 -3.47441 1.000 27.13186 103 ALA A N 1
ATOM 747 C CA . ALA A 1 103 ? -8.32288 -4.53960 -3.90598 1.000 26.26111 103 ALA A CA 1
ATOM 748 C C . ALA A 1 103 ? -7.26376 -3.84070 -3.06687 1.000 24.11049 103 ALA A C 1
ATOM 749 O O . ALA A 1 103 ? -6.48621 -3.02587 -3.58180 1.000 25.21822 103 ALA A O 1
ATOM 751 N N . GLU A 1 104 ? -7.21550 -4.14461 -1.77251 1.000 19.35829 104 GLU A N 1
ATOM 752 C CA . GLU A 1 104 ? -6.27396 -3.50862 -0.86890 1.000 15.73490 104 GLU A CA 1
ATOM 753 C C . GLU A 1 104 ? -5.55703 -4.56721 -0.06547 1.000 12.92654 104 GLU A C 1
ATOM 754 O O . GLU A 1 104 ? -6.19006 -5.40646 0.59415 1.000 13.06004 104 GLU A O 1
ATOM 760 N N . THR A 1 105 ? -4.23736 -4.49443 -0.09712 1.000 10.93275 105 THR A N 1
ATOM 761 C CA . THR A 1 105 ? -3.41390 -5.29761 0.77449 1.000 10.11398 105 THR A CA 1
ATOM 762 C C . THR A 1 105 ? -2.61373 -4.35927 1.65530 1.000 9.67336 105 THR A C 1
ATOM 763 O O . THR A 1 105 ? -1.98719 -3.41011 1.16636 1.000 12.14975 105 THR A O 1
ATOM 767 N N . TRP A 1 106 ? -2.65521 -4.62399 2.94744 1.000 7.58943 106 TRP A N 1
ATOM 768 C CA . TRP A 1 106 ? -1.95225 -3.83019 3.93064 1.000 7.23350 106 TRP A CA 1
ATOM 769 C C . TRP A 1 106 ? -0.88751 -4.67946 4.60110 1.000 6.98293 106 TRP A C 1
ATOM 770 O O . TRP A 1 106 ? -1.19067 -5.72599 5.17167 1.000 8.34365 106 TRP A O 1
ATOM 781 N N . VAL A 1 107 ? 0.34527 -4.19717 4.56176 1.000 6.67962 107 VAL A N 1
ATOM 782 C CA . VAL A 1 107 ? 1.44339 -4.76880 5.32695 1.000 6.10056 107 VAL A CA 1
ATOM 783 C C . VAL A 1 107 ? 1.45775 -4.07737 6.68119 1.000 5.77592 107 VAL A C 1
ATOM 784 O O . VAL A 1 107 ? 1.61825 -2.85709 6.76438 1.000 6.57852 107 VAL A O 1
ATOM 788 N N . ILE A 1 108 ? 1.24251 -4.86945 7.72867 1.000 5.81214 108 ILE A N 1
ATOM 789 C CA . ILE A 1 108 ? 0.94992 -4.36785 9.06267 1.000 5.84201 108 ILE A CA 1
ATOM 790 C C . ILE A 1 108 ? 2.08605 -4.60773 10.04978 1.000 5.93202 108 ILE A C 1
ATOM 791 O O . ILE A 1 108 ? 1.90390 -4.39163 11.25373 1.000 6.67094 108 ILE A O 1
ATOM 796 N N . GLY A 1 109 ? 3.25113 -5.01633 9.55822 1.000 6.62566 109 GLY A N 1
ATOM 797 C CA . GLY A 1 109 ? 4.46276 -5.09537 10.34833 1.000 6.89582 109 GLY A CA 1
ATOM 798 C C . GLY A 1 109 ? 5.01041 -6.50562 10.40535 1.000 6.65041 109 GLY A C 1
ATOM 799 O O . GLY A 1 109 ? 4.45704 -7.42680 9.81784 1.000 8.38893 109 GLY A O 1
ATOM 800 N N . GLY A 1 110 ? 6.12025 -6.68057 11.12691 1.000 6.65276 110 GLY A N 1
ATOM 801 C CA . GLY A 1 110 ? 6.83858 -5.69864 11.90473 1.000 7.08919 110 GLY A CA 1
ATOM 802 C C . GLY A 1 110 ? 8.01597 -5.11445 11.15927 1.000 6.69053 110 GLY A C 1
ATOM 803 O O . GLY A 1 110 ? 7.96396 -4.93438 9.94611 1.000 6.99164 110 GLY A O 1
ATOM 804 N N . ALA A 1 111 ? 9.06645 -4.75263 11.90198 1.000 7.50078 111 ALA A N 1
ATOM 805 C CA . ALA A 1 111 ? 10.19814 -4.05523 11.29724 1.000 8.18563 111 ALA A CA 1
ATOM 806 C C . ALA A 1 111 ? 10.86047 -4.86958 10.18820 1.000 7.62821 111 ALA A C 1
ATOM 807 O O . ALA A 1 111 ? 11.27187 -4.31131 9.15995 1.000 8.46903 111 ALA A O 1
ATOM 809 N N . GLN A 1 112 ? 11.00572 -6.17938 10.38346 1.000 6.98375 112 GLN A N 1
ATOM 810 C CA . GLN A 1 112 ? 11.65897 -6.98491 9.36127 1.000 7.02272 112 GLN A CA 1
ATOM 811 C C . GLN A 1 112 ? 10.85583 -6.95205 8.07374 1.000 7.23347 112 GLN A C 1
ATOM 812 O O . GLN A 1 112 ? 11.40771 -6.77897 6.98004 1.000 8.08096 112 GLN A O 1
ATOM 818 N N . ILE A 1 113 ? 9.53955 -7.14093 8.19104 1.000 7.11083 113 ILE A N 1
ATOM 819 C CA . ILE A 1 113 ? 8.68425 -7.20741 7.01369 1.000 7.40792 113 ILE A CA 1
ATOM 820 C C . ILE A 1 113 ? 8.52326 -5.83974 6.37031 1.000 7.59684 113 ILE A C 1
ATOM 821 O O . ILE A 1 113 ? 8.49264 -5.73950 5.13917 1.000 8.75202 113 ILE A O 1
ATOM 826 N N . TYR A 1 114 ? 8.44513 -4.76332 7.16000 1.000 7.49273 114 TYR A N 1
ATOM 827 C CA . TYR A 1 114 ? 8.35105 -3.44826 6.53643 1.000 7.73212 114 TYR A CA 1
ATOM 828 C C . TYR A 1 114 ? 9.54281 -3.18667 5.62354 1.000 8.25377 114 TYR A C 1
ATOM 829 O O . TYR A 1 114 ? 9.39335 -2.57169 4.56446 1.000 8.75996 114 TYR A O 1
ATOM 838 N N . ALA A 1 115 ? 10.74372 -3.59850 6.04226 1.000 8.71672 115 ALA A N 1
ATOM 839 C CA . ALA A 1 115 ? 11.92504 -3.31681 5.23515 1.000 9.50684 115 ALA A CA 1
ATOM 840 C C . ALA A 1 115 ? 11.83238 -4.00233 3.87977 1.000 10.72935 115 ALA A C 1
ATOM 841 O O . ALA A 1 115 ? 12.22292 -3.43055 2.85382 1.000 13.23079 115 ALA A O 1
ATOM 843 N N . LEU A 1 116 ? 11.30264 -5.22862 3.85637 1.000 10.42675 116 LEU A N 1
ATOM 844 C CA . LEU A 1 116 ? 11.13955 -5.95288 2.60557 1.000 11.03531 116 LEU A CA 1
ATOM 845 C C . LEU A 1 116 ? 9.99729 -5.39129 1.77332 1.000 10.51313 116 LEU A C 1
ATOM 846 O O . LEU A 1 116 ? 10.04702 -5.43220 0.54183 1.000 11.76632 116 LEU A O 1
ATOM 851 N N . ALA A 1 117 ? 8.94740 -4.88952 2.42511 1.000 9.15520 117 ALA A N 1
ATOM 852 C CA . ALA A 1 117 ? 7.75534 -4.46573 1.69954 1.000 9.11337 117 ALA A CA 1
ATOM 853 C C . ALA A 1 117 ? 7.86664 -3.06343 1.13306 1.000 9.38309 117 ALA A C 1
ATOM 854 O O . ALA A 1 117 ? 7.19770 -2.75406 0.14385 1.000 9.81764 117 ALA A O 1
ATOM 856 N N . LEU A 1 118 ? 8.64396 -2.19544 1.76133 1.000 10.09209 118 LEU A N 1
ATOM 857 C CA . LEU A 1 118 ? 8.68859 -0.80377 1.32474 1.000 11.68840 118 LEU A CA 1
ATOM 858 C C . LEU A 1 118 ? 8.97097 -0.63963 -0.16694 1.000 12.63810 118 LEU A C 1
ATOM 859 O O . LEU A 1 118 ? 8.26305 0.15166 -0.81355 1.000 12.64533 118 LEU A O 1
ATOM 864 N N . PRO A 1 119 ? 9.94733 -1.33867 -0.77398 1.000 13.27908 119 PRO A N 1
ATOM 865 C CA . PRO A 1 119 ? 10.17297 -1.18134 -2.22749 1.000 14.43438 119 PRO A CA 1
ATOM 866 C C . PRO A 1 119 ? 9.01612 -1.63401 -3.09019 1.000 14.20235 119 PRO A C 1
ATOM 867 O O . PRO A 1 119 ? 8.96011 -1.26135 -4.26756 1.000 16.52621 119 PRO A O 1
ATOM 871 N N . LEU A 1 120 ? 8.10606 -2.43832 -2.55173 1.000 12.81360 120 LEU A N 1
ATOM 872 C CA . LEU A 1 120 ? 6.99325 -3.00068 -3.30057 1.000 13.02256 120 LEU A CA 1
ATOM 873 C C . LEU A 1 120 ? 5.69466 -2.22976 -3.10146 1.000 12.47221 120 LEU A C 1
ATOM 874 O O . LEU A 1 120 ? 4.68805 -2.54708 -3.74186 1.000 14.92151 120 LEU A O 1
ATOM 879 N N . ALA A 1 121 ? 5.69618 -1.22922 -2.24345 1.000 10.96202 121 ALA A N 1
ATOM 880 C CA . ALA A 1 121 ? 4.47790 -0.55304 -1.83730 1.000 10.39737 121 ALA A CA 1
ATOM 881 C C . ALA A 1 121 ? 4.31993 0.77624 -2.55259 1.000 9.71255 121 ALA A C 1
ATOM 882 O O . ALA A 1 121 ? 5.29389 1.39376 -2.98493 1.000 11.24285 121 ALA A O 1
ATOM 884 N N . ASN A 1 122 ? 3.07199 1.23858 -2.63070 1.000 9.11808 122 ASN A N 1
ATOM 885 C CA . ASN A 1 122 ? 2.76971 2.54233 -3.20986 1.000 9.86295 122 ASN A CA 1
ATOM 886 C C . ASN A 1 122 ? 2.15754 3.52559 -2.22517 1.000 8.47836 122 ASN A C 1
ATOM 887 O O . ASN A 1 122 ? 1.98581 4.69754 -2.57396 1.000 9.28875 122 ASN A O 1
ATOM 892 N N . ARG A 1 123 ? 1.87040 3.09470 -0.99878 1.000 8.14801 123 ARG A N 1
ATOM 893 C CA A ARG A 1 123 ? 1.19275 3.91117 0.00160 0.087 7.94514 123 ARG A CA 1
ATOM 894 C CA B ARG A 1 123 ? 1.22608 3.93683 -0.00589 0.250 3.39610 123 ARG A CA 1
ATOM 895 C C . ARG A 1 123 ? 1.74522 3.55514 1.37092 1.000 7.20941 123 ARG A C 1
ATOM 896 O O . ARG A 1 123 ? 1.98814 2.38115 1.64005 1.000 8.02799 123 ARG A O 1
ATOM 911 N N . CYS A 1 124 ? 1.90245 4.55896 2.23515 1.000 7.66354 124 CYS A N 1
ATOM 912 C CA . CYS A 1 124 ? 2.16893 4.35970 3.65615 1.000 7.97582 124 CYS A CA 1
ATOM 913 C C . CYS A 1 124 ? 1.23093 5.22012 4.47950 1.000 8.10334 124 CYS A C 1
ATOM 914 O O . CYS A 1 124 ? 1.10413 6.41596 4.22502 1.000 10.29911 124 CYS A O 1
ATOM 917 N N . GLU A 1 125 ? 0.61204 4.61900 5.48720 1.000 7.29109 125 GLU A N 1
ATOM 918 C CA . GLU A 1 125 ? -0.23688 5.32857 6.44016 1.000 7.44438 125 GLU A CA 1
ATOM 919 C C . GLU A 1 125 ? 0.44181 5.23610 7.79556 1.000 7.02742 125 GLU A C 1
ATOM 920 O O . GLU A 1 125 ? 0.56274 4.14432 8.36077 1.000 7.54275 125 GLU A O 1
ATOM 926 N N . VAL A 1 126 ? 0.91130 6.37644 8.29599 1.000 7.46965 126 VAL A N 1
ATOM 927 C CA . VAL A 1 126 ? 1.79076 6.41946 9.45456 1.000 7.58124 126 VAL A CA 1
ATOM 928 C C . VAL A 1 126 ? 1.11680 7.20381 10.56460 1.000 7.99200 126 VAL A C 1
ATOM 929 O O . VAL A 1 126 ? 0.65989 8.32851 10.34557 1.000 11.22357 126 VAL A O 1
ATOM 933 N N . THR A 1 127 ? 1.09978 6.64369 11.76258 1.000 7.01115 127 THR A N 1
ATOM 934 C CA . THR A 1 127 ? 0.73003 7.39576 12.95012 1.000 7.12069 127 THR A CA 1
ATOM 935 C C . THR A 1 127 ? 2.00047 7.75059 13.69642 1.000 7.56728 127 THR A C 1
ATOM 936 O O . THR A 1 127 ? 2.81457 6.86661 13.98291 1.000 9.13327 127 THR A O 1
ATOM 940 N N . GLU A 1 128 ? 2.17174 9.03206 13.98083 1.000 7.54840 128 GLU A N 1
ATOM 941 C CA . GLU A 1 128 ? 3.28713 9.53520 14.76711 1.000 8.16125 128 GLU A CA 1
ATOM 942 C C . GLU A 1 128 ? 2.79339 9.79803 16.18201 1.000 8.01600 128 GLU A C 1
ATOM 943 O O . GLU A 1 128 ? 1.78551 10.49695 16.37207 1.000 8.98148 128 GLU A O 1
ATOM 949 N N . VAL A 1 129 ? 3.49842 9.23911 17.16176 1.000 8.28668 129 VAL A N 1
ATOM 950 C CA . VAL A 1 129 ? 3.10693 9.30146 18.56204 1.000 8.51956 129 VAL A CA 1
ATOM 951 C C . VAL A 1 129 ? 4.16638 10.09708 19.32049 1.000 8.61097 129 VAL A C 1
ATOM 952 O O . VAL A 1 129 ? 5.34414 9.71949 19.33333 1.000 9.08409 129 VAL A O 1
ATOM 956 N N . ASP A 1 130 ? 3.74529 11.18868 19.96063 1.000 9.24486 130 ASP A N 1
ATOM 957 C CA . ASP A 1 130 ? 4.65218 12.01767 20.75320 1.000 10.29134 130 ASP A CA 1
ATOM 958 C C . ASP A 1 130 ? 4.78147 11.38844 22.13909 1.000 10.48044 130 ASP A C 1
ATOM 959 O O . ASP A 1 130 ? 4.15027 11.79957 23.11828 1.000 12.01054 130 ASP A O 1
ATOM 964 N N . VAL A 1 131 ? 5.61404 10.35992 22.20767 1.000 11.12501 131 VAL A N 1
ATOM 965 C CA . VAL A 1 131 ? 5.92297 9.65961 23.44257 1.000 11.82335 131 VAL A CA 1
ATOM 966 C C . VAL A 1 131 ? 7.43321 9.51655 23.46617 1.000 13.36483 131 VAL A C 1
ATOM 967 O O . VAL A 1 131 ? 8.04403 9.19775 22.44052 1.000 13.72116 131 VAL A O 1
ATOM 971 N N . ASP A 1 132 ? 8.04797 9.82501 24.59463 1.000 15.26520 132 ASP A N 1
ATOM 972 C CA . ASP A 1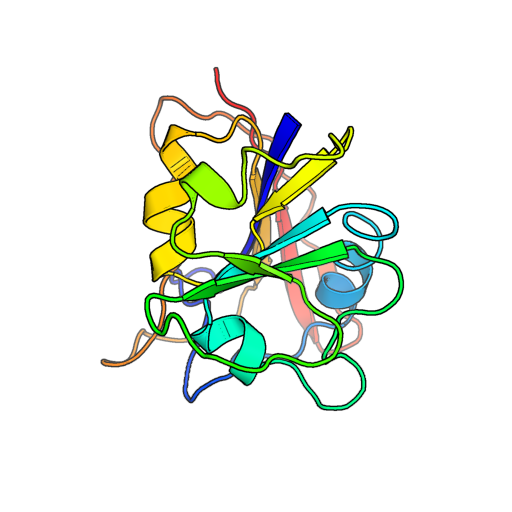 132 ? 9.50324 9.89193 24.64203 1.000 17.70231 132 ASP A CA 1
ATOM 973 C C . ASP A 1 132 ? 10.04802 8.50341 24.94973 1.000 17.90085 132 ASP A C 1
ATOM 974 O O . ASP A 1 132 ? 9.96449 8.03732 26.09055 1.000 20.47787 132 ASP A O 1
ATOM 979 N N . LEU A 1 133 ? 10.59405 7.84088 23.92923 1.000 17.39386 133 LEU A N 1
ATOM 980 C CA . LEU A 1 133 ? 11.15266 6.49935 24.05755 1.000 17.51674 133 LEU A CA 1
ATOM 981 C C . LEU A 1 133 ? 12.51029 6.50139 23.38221 1.000 18.38965 133 LEU A C 1
ATOM 982 O O . LEU A 1 133 ? 12.62949 6.14648 22.19995 1.000 19.05826 133 LEU A O 1
ATOM 987 N N . PRO A 1 134 ? 13.55861 6.88408 24.09601 1.000 19.06205 134 PRO A N 1
ATOM 988 C CA . PRO A 1 134 ? 14.90785 6.66359 23.57954 1.000 20.48536 134 PRO A CA 1
ATOM 989 C C . PRO A 1 134 ? 15.08835 5.19643 23.23494 1.000 22.02509 134 PRO A C 1
ATOM 990 O O . PRO A 1 134 ? 14.74433 4.31783 24.04004 1.000 22.35306 134 PRO A O 1
ATOM 994 N N . PRO A 1 135 ? 15.58410 4.88510 22.03779 1.000 22.92044 135 PRO A N 1
ATOM 995 C CA . PRO A 1 135 ? 15.59666 3.48695 21.59583 1.000 21.66997 135 PRO A CA 1
ATOM 996 C C . PRO A 1 135 ? 16.47085 2.61456 22.48652 1.000 18.40793 135 PRO A C 1
ATOM 997 O O . PRO A 1 135 ? 17.53587 3.02819 22.94713 1.000 18.00730 135 PRO A O 1
ATOM 1001 N N . GLU A 1 136 ? 15.99051 1.40078 22.73769 1.000 16.82546 136 GLU A N 1
ATOM 1002 C CA . GLU A 1 136 ? 16.69264 0.37486 23.49228 1.000 15.20007 136 GLU A CA 1
ATOM 1003 C C . GLU A 1 136 ? 17.11780 -0.73405 22.54414 1.000 12.22022 136 GLU A C 1
ATOM 1004 O O . GLU A 1 136 ? 16.63673 -0.80761 21.41274 1.000 11.55123 136 GLU A O 1
ATOM 1010 N N . ASP A 1 137 ? 18.05035 -1.58051 23.00045 1.000 11.73484 137 ASP A N 1
ATOM 1011 C CA . ASP A 1 137 ? 18.83294 -2.37021 22.05271 1.000 11.48209 137 ASP A CA 1
ATOM 1012 C C . ASP A 1 137 ? 17.99162 -3.34291 21.23849 1.000 10.42888 137 ASP A C 1
ATOM 1013 O O . ASP A 1 137 ? 18.34799 -3.64377 20.09480 1.000 11.31569 137 ASP A O 1
ATOM 1018 N N . GLU A 1 138 ? 16.92311 -3.89029 21.81304 1.000 9.93877 138 GLU A N 1
ATOM 1019 C CA . GLU A 1 138 ? 16.11252 -4.87222 21.10622 1.000 10.46554 138 GLU A CA 1
ATOM 1020 C C . GLU A 1 138 ? 14.86905 -4.25926 20.46584 1.000 10.14215 138 GLU A C 1
ATOM 1021 O O . GLU A 1 138 ? 13.98835 -4.99220 20.02001 1.000 11.72455 138 GLU A O 1
ATOM 1027 N N . ASP A 1 139 ? 14.78253 -2.93724 20.38792 1.000 9.56056 139 ASP A N 1
ATOM 1028 C CA . ASP A 1 139 ? 13.59253 -2.31798 19.81971 1.000 9.74287 139 ASP A CA 1
ATOM 1029 C C . ASP A 1 139 ? 13.45154 -2.63770 18.33350 1.000 9.56640 139 ASP A C 1
ATOM 1030 O O . ASP A 1 139 ? 14.43585 -2.75855 17.59338 1.000 10.72701 139 ASP A O 1
ATOM 1035 N N . ALA A 1 140 ? 12.20209 -2.74967 17.89951 1.000 9.16669 140 ALA A N 1
ATOM 1036 C CA . ALA A 1 140 ? 11.85649 -2.75840 16.48700 1.000 8.30055 140 ALA A CA 1
ATOM 1037 C C . ALA A 1 140 ? 11.60513 -1.32315 16.05909 1.000 7.62863 140 ALA A C 1
ATOM 1038 O O . ALA A 1 140 ? 10.88598 -0.58783 16.75297 1.000 7.96241 140 ALA A O 1
ATOM 1040 N N . LEU A 1 141 ? 12.18721 -0.92867 14.92562 1.000 7.88017 141 LEU A N 1
ATOM 1041 C CA . LEU A 1 141 ? 12.16146 0.44100 14.45071 1.000 8.38941 141 LEU A CA 1
ATOM 1042 C C . LEU A 1 141 ? 11.39906 0.56361 13.13349 1.000 8.76230 141 LEU A C 1
ATOM 1043 O O . LEU A 1 141 ? 11.34351 -0.36496 12.32547 1.000 9.79123 141 LEU A O 1
ATOM 1048 N N . ALA A 1 142 ? 10.82519 1.74068 12.91964 1.000 9.77838 142 ALA A N 1
ATOM 1049 C CA . ALA A 1 142 ? 10.06547 2.02558 11.71355 1.000 9.96667 142 ALA A CA 1
ATOM 1050 C C . ALA A 1 142 ? 10.97288 2.13914 10.48800 1.000 9.48838 142 ALA A C 1
ATOM 1051 O O . ALA A 1 142 ? 12.13843 2.53122 10.59046 1.000 9.94889 142 ALA A O 1
ATOM 1053 N N . PRO A 1 143 ? 10.43115 1.85917 9.30388 1.000 10.58474 143 PRO A N 1
ATOM 1054 C CA . PRO A 1 143 ? 11.16282 2.15736 8.07629 1.000 11.84849 143 PRO A CA 1
ATOM 1055 C C . PRO A 1 143 ? 11.21827 3.66287 7.89271 1.000 12.16285 143 PRO A C 1
ATOM 1056 O O . PRO A 1 143 ? 10.44639 4.41394 8.49360 1.000 13.60850 143 PRO A O 1
ATOM 1060 N N . VAL A 1 144 ? 12.16304 4.10647 7.07827 1.000 14.58855 144 VAL A N 1
ATOM 1061 C CA A VAL A 1 144 ? 12.36373 5.51925 6.78189 0.969 16.35568 144 VAL A CA 1
ATOM 1062 C CA B VAL A 1 144 ? 12.32661 5.52189 6.78983 0.031 15.41059 144 VAL A CA 1
ATOM 1063 C C . VAL A 1 144 ? 11.96234 5.75628 5.33598 1.000 14.90887 144 VAL A C 1
ATOM 1064 O O . VAL A 1 144 ? 12.28718 4.94943 4.45262 1.000 16.99806 144 VAL A O 1
ATOM 1071 N N . LEU A 1 145 ? 11.25729 6.84738 5.09872 1.000 13.02435 145 LEU A N 1
ATOM 1072 C CA . LEU A 1 145 ? 10.75810 7.17699 3.77722 1.000 13.32855 145 LEU A CA 1
ATOM 1073 C C . LEU A 1 145 ? 11.67757 8.19691 3.12442 1.000 15.17159 145 LEU A C 1
ATOM 1074 O O . LEU A 1 145 ? 11.85202 9.31162 3.63109 1.000 19.39725 145 LEU A O 1
ATOM 1079 N N . ASP A 1 146 ? 12.23543 7.82063 1.98644 1.000 13.25610 146 ASP A N 1
ATOM 1080 C CA . ASP A 1 146 ? 13.19430 8.64187 1.27218 1.000 13.20039 146 ASP A CA 1
ATOM 1081 C C . ASP A 1 146 ? 12.48645 9.52882 0.24633 1.000 12.50931 146 ASP A C 1
ATOM 1082 O O . ASP A 1 146 ? 11.26148 9.66829 0.23214 1.000 11.62579 146 ASP A O 1
ATOM 1087 N N . GLN A 1 147 ? 13.27719 10.10256 -0.66452 1.000 12.40933 147 GLN A N 1
ATOM 1088 C CA . GLN A 1 147 ? 12.78689 11.06500 -1.64334 1.000 12.32519 147 GLN A CA 1
ATOM 1089 C C . GLN A 1 147 ? 11.84943 10.46255 -2.68415 1.000 12.14777 147 GLN A C 1
ATOM 1090 O O . GLN A 1 147 ? 11.25690 11.22171 -3.45720 1.000 13.13064 147 GLN A O 1
ATOM 1096 N N . THR A 1 148 ? 11.71141 9.13913 -2.74567 1.000 11.40388 148 THR A N 1
ATOM 1097 C CA . THR A 1 148 ? 10.76298 8.52066 -3.66564 1.000 11.66062 148 THR A CA 1
ATOM 1098 C C . THR A 1 148 ? 9.33797 8.54899 -3.12903 1.000 10.28700 148 THR A C 1
ATOM 1099 O O . THR A 1 148 ? 8.41551 8.15617 -3.84811 1.000 11.30035 148 THR A O 1
ATOM 1103 N N . TRP A 1 149 ? 9.14624 9.02670 -1.90104 1.000 9.64654 149 TRP A N 1
ATOM 1104 C CA . TRP A 1 149 ? 7.85087 9.14214 -1.25017 1.000 9.03812 149 TRP A CA 1
ATOM 1105 C C . TRP A 1 149 ? 7.54695 10.61232 -0.99481 1.000 9.51549 149 TRP A C 1
ATOM 1106 O O . TRP A 1 149 ? 8.45199 11.40229 -0.72283 1.000 11.60380 149 TRP A O 1
ATOM 1117 N N . ALA A 1 150 ? 6.26844 10.97272 -1.04023 1.000 8.56941 150 ALA A N 1
ATOM 1118 C CA . ALA A 1 150 ? 5.82667 12.28678 -0.59853 1.000 9.03832 150 ALA A CA 1
ATOM 1119 C C . ALA A 1 150 ? 4.52378 12.12142 0.16324 1.000 9.02687 150 ALA A C 1
ATOM 1120 O O . ALA A 1 150 ? 3.75931 11.18594 -0.08427 1.000 9.13442 150 ALA A O 1
ATOM 1122 N N . GLY A 1 151 ? 4.26184 13.04362 1.07648 1.000 10.54035 151 GLY A N 1
ATOM 1123 C CA . GLY A 1 151 ? 3.11080 12.87154 1.92421 1.000 11.55466 151 GLY A CA 1
ATOM 1124 C C . GLY A 1 151 ? 2.44937 14.14292 2.38381 1.000 10.61606 151 GLY A C 1
ATOM 1125 O O . GLY A 1 151 ? 2.86136 15.26329 2.06928 1.000 11.79424 151 GLY A O 1
ATOM 1126 N N . THR A 1 152 ? 1.38330 13.90939 3.13672 1.000 10.56697 152 THR A N 1
ATOM 1127 C CA A THR A 1 152 ? 0.60424 14.95994 3.75420 0.367 11.46054 152 THR A CA 1
ATOM 1128 C CA B THR A 1 152 ? 0.51160 14.91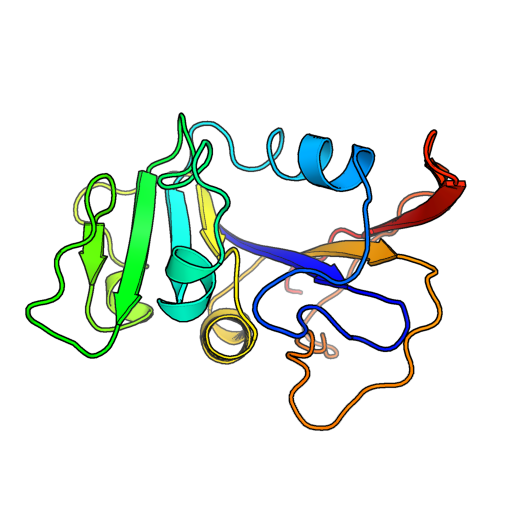131 3.72468 0.633 11.81811 152 THR A CA 1
ATOM 1129 C C . THR A 1 152 ? 0.32955 14.55735 5.19175 1.000 12.19567 152 THR A C 1
ATOM 1130 O O . THR A 1 152 ? 0.28579 13.37529 5.54094 1.000 12.65603 152 THR A O 1
ATOM 1137 N N . SER A 1 153 ? 0.19495 15.56828 6.03759 1.000 13.35422 153 SER A N 1
ATOM 1138 C CA . SER A 1 153 ? 0.07506 15.37077 7.47474 1.000 14.13134 153 SER A CA 1
ATOM 1139 C C . SER A 1 153 ? -1.24908 15.92283 7.99087 1.000 14.57362 153 SER A C 1
ATOM 1140 O O . SER A 1 153 ? -1.66049 17.02866 7.63029 1.000 17.20228 153 SER A O 1
ATOM 1143 N N . GLY A 1 154 ? -1.90770 15.15247 8.85097 1.000 14.29208 154 GLY A N 1
ATOM 1144 C CA . GLY A 1 154 ? -3.01888 15.68121 9.60634 1.000 14.66924 154 GLY A CA 1
ATOM 1145 C C . GLY A 1 154 ? -2.52930 16.59223 10.70752 1.000 14.83448 154 GLY A C 1
ATOM 1146 O O . GLY A 1 154 ? -1.33193 16.73270 10.96318 1.000 16.75123 154 GLY A O 1
ATOM 1147 N N . GLU A 1 155 ? -3.47943 17.22051 11.38655 1.000 15.13000 155 GLU A N 1
ATOM 1148 C CA . GLU A 1 155 ? -3.12304 18.07365 12.50697 1.000 16.21665 155 GLU A CA 1
ATOM 1149 C C . GLU A 1 155 ? -2.68597 17.23014 13.69750 1.000 13.37384 155 GLU A C 1
ATOM 1150 O O . GLU A 1 155 ? -3.08027 16.06934 13.85441 1.000 12.62473 155 GLU A O 1
ATOM 1156 N N . TRP A 1 156 ? -1.87087 17.83507 14.55593 1.000 13.14992 156 TRP A N 1
ATOM 1157 C CA . TRP A 1 156 ? -1.59946 17.23110 15.84901 1.000 12.32186 156 TRP A CA 1
ATOM 1158 C C . TRP A 1 156 ? -2.88529 17.20887 16.66451 1.000 11.67146 156 TRP A C 1
ATOM 1159 O O . TRP A 1 156 ? -3.58684 18.22062 16.77694 1.000 14.57412 156 TRP A O 1
ATOM 1170 N N . LEU A 1 157 ? -3.18604 16.04608 17.22097 1.000 9.83001 157 LEU A N 1
ATOM 1171 C CA . LEU A 1 157 ? -4.36239 15.78592 18.02512 1.000 10.26000 157 LEU A CA 1
ATOM 1172 C C . LEU A 1 157 ? -3.91255 15.29752 19.39498 1.000 9.30254 157 LEU A C 1
ATOM 1173 O O . LEU A 1 157 ? -2.79132 14.80835 19.56444 1.000 9.70536 157 LEU A O 1
ATOM 1178 N N . VAL A 1 158 ? -4.79688 15.41120 20.37859 1.000 9.63059 158 VAL A N 1
ATOM 1179 C CA . VAL A 1 158 ? -4.54599 14.87966 21.71144 1.000 9.37903 158 VAL A CA 1
ATOM 1180 C C . VAL A 1 158 ? -5.50669 13.72675 21.94950 1.000 9.09636 158 VAL A C 1
ATOM 1181 O O . VAL A 1 158 ? -6.72499 13.87217 21.80770 1.000 10.35946 158 VAL A O 1
ATOM 1185 N N . SER A 1 159 ? -4.95611 12.57701 22.29874 1.000 8.99214 159 SER A N 1
ATOM 1186 C CA . SER A 1 159 ? -5.76677 11.41505 22.59218 1.000 9.40232 159 SER A CA 1
ATOM 1187 C C . SER A 1 159 ? -6.56344 11.63471 23.87623 1.000 9.57405 159 SER A C 1
ATOM 1188 O O . SER A 1 159 ? -6.12949 12.34622 24.78936 1.000 9.78565 159 SER A O 1
ATOM 1191 N N . ARG A 1 160 ? -7.73520 10.98934 23.94604 1.000 10.54216 160 ARG A N 1
ATOM 1192 C CA . ARG A 1 160 ? -8.48789 10.96816 25.19324 1.000 12.40304 160 ARG A CA 1
ATOM 1193 C C . ARG A 1 160 ? -7.68378 10.32574 26.30883 1.000 11.90686 160 ARG A C 1
ATOM 1194 O O . ARG A 1 160 ? -7.98470 10.55311 27.48506 1.000 13.63256 160 ARG A O 1
ATOM 1202 N N . SER A 1 161 ? -6.67827 9.52004 25.96113 1.000 11.69857 161 SER A N 1
ATOM 1203 C CA . SER A 1 161 ? -5.79985 8.88210 26.92885 1.000 12.91561 161 SER A CA 1
ATOM 1204 C C . SER A 1 161 ? -4.51279 9.66888 27.18730 1.000 12.58806 161 SER A C 1
ATOM 1205 O O . SER A 1 161 ? -3.71789 9.25296 28.03351 1.000 14.09339 161 SER A O 1
ATOM 1208 N N . GLY A 1 162 ? -4.28597 10.79570 26.50475 1.000 10.67169 162 GLY A N 1
ATOM 1209 C CA . GLY A 1 162 ? -3.28027 11.76567 26.91006 1.000 10.16598 162 GLY A CA 1
ATOM 1210 C C . GLY A 1 162 ? -2.18578 12.05521 25.89955 1.000 9.48525 162 GLY A C 1
ATOM 1211 O O . GLY A 1 162 ? -1.61841 13.14564 25.93033 1.000 10.10344 162 GLY A O 1
ATOM 1212 N N . LEU A 1 163 ? -1.84220 11.10595 25.03935 1.000 8.83565 163 LEU A N 1
ATOM 1213 C CA . LEU A 1 163 ? -0.72527 11.32495 24.12303 1.000 8.74931 163 LEU A CA 1
ATOM 1214 C C . LEU A 1 163 ? -1.11380 12.22943 22.95978 1.000 8.17685 163 LEU A C 1
ATOM 1215 O O . LEU A 1 163 ? -2.19775 12.09606 22.38613 1.000 8.98415 163 LEU A O 1
ATOM 1220 N N . ARG A 1 164 ? -0.18321 13.10174 22.57017 1.000 8.13953 164 ARG A N 1
ATOM 1221 C CA . ARG A 1 164 ? -0.28816 13.79616 21.29836 1.000 8.42594 164 ARG A CA 1
ATOM 1222 C C . ARG A 1 164 ? 0.08360 12.83701 20.16822 1.000 8.20442 164 ARG A C 1
ATOM 1223 O O . ARG A 1 164 ? 1.01722 12.03197 20.28512 1.000 8.95076 164 ARG A O 1
ATOM 1231 N N . TYR A 1 165 ? -0.63270 12.94330 19.05203 1.000 8.37998 165 TYR A N 1
ATOM 1232 C CA . TYR A 1 165 ? -0.41759 12.06140 17.91811 1.000 8.17431 165 TYR A CA 1
ATOM 1233 C C . TYR A 1 165 ? -0.87566 12.76100 16.64504 1.000 8.26395 165 TYR A C 1
ATOM 1234 O O . TYR A 1 165 ? -1.63925 13.72402 16.68646 1.000 8.84305 165 TYR A O 1
ATOM 1243 N N . ARG A 1 166 ? -0.41679 12.25083 15.50824 1.000 8.60730 166 ARG A N 1
ATOM 1244 C CA . ARG A 1 166 ? -0.90645 12.74833 14.23122 1.000 9.90267 166 ARG A CA 1
ATOM 1245 C C . ARG A 1 166 ? -0.71332 11.68560 13.17260 1.000 9.06375 166 ARG A C 1
ATOM 1246 O O . ARG A 1 166 ? 0.15490 10.81534 13.28551 1.000 9.46057 166 ARG A O 1
ATOM 1254 N N . MET A 1 167 ? -1.56052 11.74490 12.16045 1.000 8.63058 167 MET A N 1
ATOM 1255 C CA . MET A 1 167 ? -1.51898 10.79875 11.06362 1.000 8.93702 167 MET A CA 1
ATOM 1256 C C . MET A 1 167 ? -0.91421 11.44114 9.82528 1.000 9.78081 167 MET A C 1
ATOM 1257 O O . MET A 1 167 ? -1.15893 12.61017 9.52565 1.000 13.65737 167 MET A O 1
ATOM 1262 N N . HIS A 1 168 ? -0.13527 10.65328 9.10539 1.000 9.16842 168 HIS A N 1
ATOM 1263 C CA . HIS A 1 168 ? 0.48912 11.04379 7.85696 1.000 9.43835 168 HIS A CA 1
ATOM 1264 C C . HIS A 1 168 ? 0.11529 10.03777 6.78017 1.000 9.52792 168 HIS A C 1
ATOM 1265 O O . HIS A 1 168 ? 0.03028 8.83470 7.04183 1.000 10.41493 168 HIS A O 1
ATOM 1272 N N . SER A 1 169 ? -0.07215 10.52278 5.56079 1.000 9.18796 169 SER A N 1
ATOM 1273 C CA A SER A 1 169 ? -0.39089 9.67626 4.42034 0.581 9.39229 169 SER A CA 1
ATOM 1274 C CA B SER A 1 169 ? -0.39515 9.68070 4.41802 0.419 9.21135 169 SER A CA 1
ATOM 1275 C C . SER A 1 169 ? 0.61911 9.95026 3.31981 1.000 8.57237 169 SER A C 1
ATOM 1276 O O . SER A 1 169 ? 0.69997 11.07458 2.81479 1.000 9.71191 169 SER A O 1
ATOM 1281 N N . TYR A 1 170 ? 1.38540 8.92668 2.95866 1.000 8.51109 170 TYR A N 1
ATOM 1282 C CA . TYR A 1 170 ? 2.41078 9.02378 1.93570 1.000 8.68382 170 TYR A CA 1
ATOM 1283 C C . TYR A 1 170 ? 2.04212 8.16415 0.73627 1.000 8.79298 170 TYR A C 1
ATOM 1284 O O . TYR A 1 170 ? 1.45946 7.08128 0.87246 1.000 9.67142 170 TYR A O 1
ATOM 1293 N N . ARG A 1 171 ? 2.43062 8.63982 -0.43525 1.000 8.77499 171 ARG A N 1
ATOM 1294 C CA . ARG A 1 171 ? 2.29388 7.89156 -1.66932 1.000 8.75675 171 ARG A CA 1
ATOM 1295 C C . ARG A 1 171 ? 3.59030 7.98161 -2.45381 1.000 8.60166 171 ARG A C 1
ATOM 1296 O O . ARG A 1 171 ? 4.31184 8.98071 -2.38035 1.000 8.95889 171 ARG A O 1
ATOM 1304 N N . ARG A 1 172 ? 3.87447 6.92734 -3.20256 1.000 9.22216 172 ARG A N 1
ATOM 1305 C CA A ARG A 1 172 ? 5.06384 6.89619 -4.03618 0.549 9.74356 172 ARG A CA 1
ATOM 1306 C CA B ARG A 1 172 ? 5.06509 6.90317 -4.03492 0.451 9.83116 172 ARG A CA 1
ATOM 1307 C C . ARG A 1 172 ? 4.94303 7.93108 -5.14730 1.000 9.62565 172 ARG A C 1
ATOM 1308 O O . ARG A 1 172 ? 3.90465 8.03230 -5.80919 1.000 11.35127 172 ARG A O 1
ATOM 1323 N N . LEU A 1 173 ? 6.00367 8.69472 -5.34957 1.000 9.94292 173 LEU A N 1
ATOM 1324 C CA . LEU A 1 173 ? 6.03499 9.68539 -6.40757 1.000 10.92805 173 LEU A CA 1
ATOM 1325 C C . LE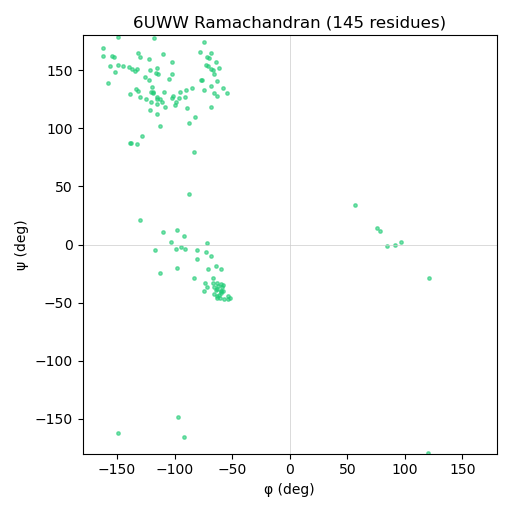U A 1 173 ? 6.16219 9.04704 -7.78068 1.000 13.31881 173 LEU A C 1
ATOM 1326 O O . LEU A 1 173 ? 5.73010 9.67585 -8.76083 1.000 15.79390 173 LEU A O 1
#

Nearest PDB structures (foldseek):
  6uww-assembly1_A  TM=1.006E+00  e=1.566E-37  Mycobacterium ulcerans Agy99
  8f85-assembly1_A  TM=1.005E+00  e=2.285E-37  Mycobacterium ulcerans Agy99
  7k6a-assembly1_A  TM=1.004E+00  e=1.176E-36  Mycobacterium ulcerans Agy99
  2w3w-as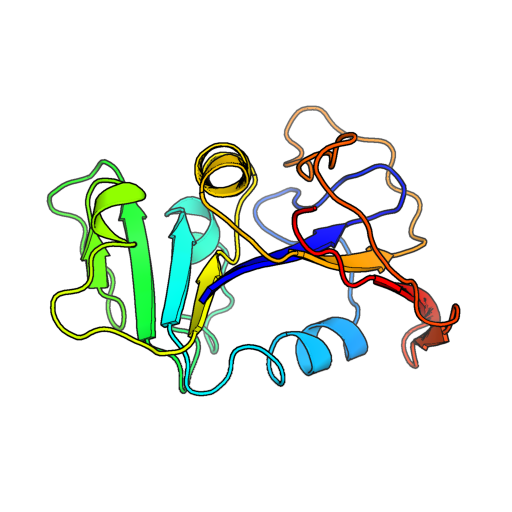sembly1_A  TM=9.888E-01  e=5.729E-29  Mycobacterium avium
  8f09-assembly2_B  TM=8.863E-01  e=2.069E-16  uncultured bacterium

B-factor: mean 15.08, std 10.19, range [3.4, 66.34]

InterPro domains:
  IPR001796 Dihydrofolate reductase domain [PF00186] (4-147)
  IPR001796 Dihydrofolate reductase domain [PS51330] (3-164)
  IPR001796 Dihydrofolate reductase domain [cd00209] (6-163)
  IPR012259 Dihydrofolate reductase [PIRSF000194] (3-164)
  IPR012259 Dihydrofolate reductase [PTHR48069] (4-143)
  IPR017925 Dihydrofolate reductase conserved site [PS00075] (15-37)
  IPR024072 Dihydrofolate reductase-like domain superfamily [G3DSA:3.40.430.10] (1-165)
  IPR024072 Dihydrofolate reductase-like domain superfamily [SSF53597] (4-164)

Organism: Mycobacterium ulcerans (strain Agy99) (NCBI:txid362242)

Sequence (163 aa):
SVGLIWAQSTTSGVIGRDGGIPWRLPEDLAHFKKRRLLTMGHTVVMGRRTWDSLPAAHRPLPPGRRNVVVTRQTTGGLVVAHGAQVVGSLEQALSSSPAEPDAETWVIGGAQIYALALPLANRRCEVTEVDVDLPPEDEDALAPVVLDQTWAGTTSGEWLVSRSGLRYRMHSSYRRRL

Solvent-accessible surface area: 9047 Å² total; per-residue (Å²): 74,29,2,0,7,14,15,32,0,83,57,13,0,18,11,42,146,57,30,114,37,36,179,11,52,40,24,80,38,22,35,81,170,45,0,93,58,44,2,0,0,0,7,76,161,26,5,73,48,26,83,100,82,54,104,47,11,71,54,25,73,5,5,0,15,12,222,91,138,74,54,108,10,152,54,24,95,48,16,42,33,4,108,98,5,38,83,44,107,128,119,42,87,50,13,3,0,18,2,18,30,128,14,7,66,101,0,26,93,87,5,57,34,0,12,8,1,22,0,70,30,128,22,90,80,99,142,159,22,33,89,16,22,125,38,86,162,56,16,46,39,104,68,40,130,83,71,97,6,229,69,52,43,106,15,60,37,16,38,58,130,84,165

Foldseek 3Di:
DEEEEAEAEPQFFGDDPLEGPDDFVVSVVVVCVVAAQEEEEEEPSVLVSDDPVVQPHPRYAYEYEDCDVPDDRPRHHYDHDVVDVCVDPDDTPYYYYYDDQVVCVVCVVVDFKYKYKYWHDDDDDDDPTTGHDDDDPQKDKDKDDFDAGPVGITMIMMMIGGD

Secondary structure (DSSP, 8-state):
-EEEEEEEETT-EEEBTTB-SS--HHHHHHHHHHHTTSEEEEEHHHHHHS-GGGSSPTTSEEEEE-S-TT---TTSEEESSHHHHTS-SS--S-EEE---HHHHHHHGGG-SEEEEEEEE------TT-EE-----TTEEEEE---EE-TTS-EEEEEEEEE-